Protein AF-A0A2V5TQE6-F1 (afdb_monomer_lite)

Foldseek 3Di:
DADPVPRHDPDDADPPAAWQDKAAFPVNQWIWTFHQQLWIWIAGRPPRDTQDIAHFDPVLVVLLVVLVVVLVVLVVLLVVLVVLLVVLVVQLVVLVVLLVVLVVQLVVLVVLLVVLVVLLVVLVVQLVVLVVLLVVLVVVLVVLVVQLVVLVVQLVVLVVVLVVLVVDPPDDPVVSVVSVVVSVVSVVSNVVSVVVSVVSVSVVSNVVSVVSNVVSVVSNVVSVVSSVVSVVSSVVSVVSSVVSVVSSVVSVVSSVVSVVSSVVSVVSSVVSVVSSVVSVVNRVVSSGGWNEWEAFNVQQWIWIWFQSQKIWIAGSPRGHTDDIDDDGPGGWHYWYADPVRWIWTDGPSRDIDIHDPDDPPDCPDDD

Sequence (367 aa):
MWDVETGKVIREMKHGGPVTAIAVRGDARRFASAGADKIAKLWDASDGRQIAELKGDRYTREFADDRERALLFAKSEVDFHKAALKSAETNQTAQLQRVKKAAETCGAAEKTLEEKQRGFLEATEARAAAEKAAEDLKAELKEAADAFAAADKAAKDAETEVKSARETPGQNKETIERLSAEAAAKSKVATDARAALDKLNTSEKEKKANEKLKSADKTLEDSEKELKKAELAGSNAQTELRLANKAADESAIAVTTAKTAIQKAEDEREQTEAELETAKKGAVESEQPIRALAFSVDNLTLATAGDDDLIHTWSADNGAAFETCRHHKGAVLALAFASGGNLVSGAADRAVMVWNLKPDWNLDRVI

pLDDT: mean 89.95, std 10.43, range [46.16, 98.62]

Secondary structure (DSSP, 8-state):
-B-TTT--B------SS-EEEEEE-TTSSEEEEEETTS-EEEEETTT--EEEEE-S-HHHHHHHHHHHHHHHHHHHHHHHHHHHHHHHHHHHHHHHHHHHHHHHHHHHHHHHHHHHHHHHHHHHHHHHHHHHHHHHHH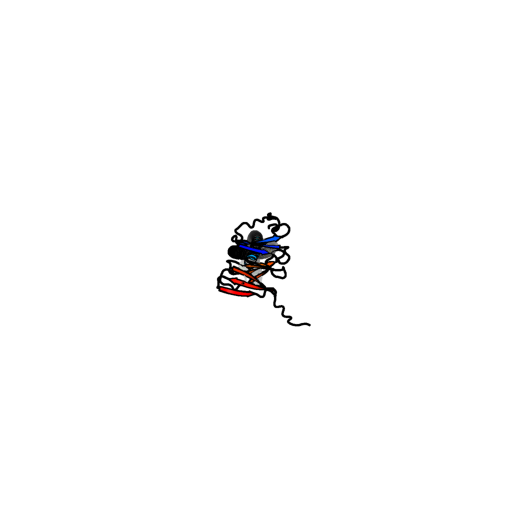HHHHHHHHHHHHHHHHHHHHHHHHHHHHHSTT--HHHHHHHHHHHHHHHHHHHHHHHHHHHT-HHHHHHHHHHHHHHHHHHHHHHHHHHHHHHHHHHHHHHHHHHHHHHHHHHHHHHHHHHHHHHHHHHHHHHHHHHHHHHHHHHHHT---EEEEEE-TTSSEEEEEETTSEEEEEETTT--EEEEEE--SS-EEEEEE-TTS-EEEEETTS-EEEE--S---------

Structure (mmCIF, N/CA/C/O backbone):
data_AF-A0A2V5TQE6-F1
#
_entry.id   AF-A0A2V5TQE6-F1
#
loop_
_atom_site.group_PDB
_atom_site.id
_atom_site.type_symbol
_atom_site.label_atom_id
_atom_site.label_alt_id
_atom_site.label_comp_id
_atom_site.label_asym_id
_atom_site.label_entity_id
_atom_site.label_seq_id
_atom_site.pdbx_PDB_ins_code
_atom_site.Cartn_x
_atom_site.Cartn_y
_atom_site.Cartn_z
_atom_site.occupancy
_atom_site.B_iso_or_equiv
_atom_site.auth_seq_id
_atom_site.auth_comp_id
_atom_site.auth_asym_id
_atom_site.auth_atom_id
_atom_site.pdbx_PDB_model_num
ATOM 1 N N . MET A 1 1 ? 21.163 15.611 -57.934 1.00 76.06 1 MET A N 1
ATOM 2 C CA . MET A 1 1 ? 21.247 14.651 -59.055 1.00 76.06 1 MET A CA 1
ATOM 3 C C . MET A 1 1 ? 21.314 15.432 -60.348 1.00 76.06 1 MET A C 1
ATOM 5 O O . MET A 1 1 ? 20.575 16.402 -60.481 1.00 76.06 1 MET A O 1
ATOM 9 N N . TRP A 1 2 ? 22.198 15.034 -61.255 1.00 81.00 2 TRP A N 1
ATOM 10 C CA . TRP A 1 2 ? 22.440 15.714 -62.525 1.00 81.00 2 TRP A CA 1
ATOM 11 C C . TRP A 1 2 ? 22.216 14.736 -63.664 1.00 81.00 2 TRP A C 1
ATOM 13 O O . TRP A 1 2 ? 22.540 13.556 -63.538 1.00 81.00 2 TRP A O 1
ATOM 23 N N . ASP A 1 3 ? 21.663 15.242 -64.751 1.00 81.81 3 ASP A N 1
ATOM 24 C CA . ASP A 1 3 ? 21.627 14.540 -66.015 1.00 81.81 3 ASP A CA 1
ATOM 25 C C . ASP A 1 3 ? 23.023 14.650 -66.631 1.00 81.81 3 ASP A C 1
ATOM 27 O O . ASP A 1 3 ? 23.528 15.752 -66.854 1.00 81.81 3 ASP A O 1
ATOM 31 N N . VAL A 1 4 ? 23.685 13.508 -66.804 1.00 82.50 4 VAL A N 1
ATOM 32 C CA . VAL A 1 4 ? 25.097 13.456 -67.213 1.00 82.50 4 VAL A CA 1
ATOM 33 C C . VAL A 1 4 ? 25.274 13.916 -68.662 1.00 82.50 4 VAL A C 1
ATOM 35 O O . VAL A 1 4 ? 26.314 14.474 -68.998 1.00 82.50 4 VAL A O 1
ATOM 38 N N . GLU A 1 5 ? 24.259 13.727 -69.506 1.00 87.25 5 GLU A N 1
ATOM 39 C CA . GLU A 1 5 ? 24.311 14.073 -70.929 1.00 87.25 5 GLU A CA 1
ATOM 40 C C . GLU A 1 5 ? 24.083 15.571 -71.165 1.00 87.25 5 GLU A C 1
ATOM 42 O O . GLU A 1 5 ? 24.738 16.187 -72.003 1.00 87.25 5 GLU A O 1
ATOM 47 N N . THR A 1 6 ? 23.167 16.179 -70.411 1.00 89.31 6 THR A N 1
ATOM 48 C CA . THR A 1 6 ? 22.747 17.577 -70.587 1.00 89.31 6 THR A CA 1
ATOM 49 C C . THR A 1 6 ? 23.373 18.536 -69.579 1.00 89.31 6 THR A C 1
ATOM 51 O O . THR A 1 6 ? 23.275 19.752 -69.752 1.00 89.31 6 THR A O 1
ATOM 54 N N . GLY A 1 7 ? 23.967 18.020 -68.500 1.00 86.44 7 GLY A N 1
ATOM 55 C CA . GLY A 1 7 ? 24.500 18.818 -67.396 1.00 86.44 7 GLY A CA 1
ATOM 56 C C . GLY A 1 7 ? 23.427 19.566 -66.600 1.00 86.44 7 GLY A C 1
ATOM 57 O O . GLY A 1 7 ? 23.756 20.473 -65.837 1.00 86.44 7 GLY A O 1
ATOM 58 N N . LYS A 1 8 ? 22.139 19.236 -66.769 1.00 88.94 8 LYS A N 1
ATOM 59 C CA . LYS A 1 8 ? 21.043 19.873 -66.026 1.00 88.94 8 LYS A CA 1
ATOM 60 C C . LYS A 1 8 ? 20.835 19.203 -64.674 1.00 88.94 8 LYS A C 1
ATOM 62 O O . LYS A 1 8 ? 20.934 17.985 -64.537 1.00 88.94 8 LYS A O 1
ATOM 67 N N . VAL A 1 9 ? 20.481 19.999 -63.668 1.00 87.44 9 VAL A N 1
ATOM 68 C CA . VAL A 1 9 ? 20.062 19.477 -62.363 1.00 87.44 9 VAL A CA 1
ATOM 69 C C . VAL A 1 9 ? 18.717 18.768 -62.531 1.00 87.44 9 VAL A C 1
ATOM 71 O O . VAL A 1 9 ? 17.721 19.399 -62.868 1.00 87.44 9 VAL A O 1
ATOM 74 N N . ILE A 1 10 ? 18.692 17.460 -62.273 1.00 86.12 10 ILE A N 1
ATOM 75 C CA . ILE A 1 10 ? 17.462 16.656 -62.225 1.00 86.12 10 ILE A CA 1
ATOM 76 C C . ILE A 1 10 ? 16.715 16.943 -60.923 1.00 86.12 10 ILE A C 1
ATOM 78 O O . ILE A 1 10 ? 15.498 17.112 -60.918 1.00 86.12 10 ILE A O 1
ATOM 82 N N . ARG A 1 11 ? 17.443 16.965 -59.798 1.00 85.56 11 ARG A N 1
ATOM 83 C CA . ARG A 1 11 ? 16.848 17.138 -58.468 1.00 85.56 11 ARG A CA 1
ATOM 84 C C . ARG A 1 11 ? 17.851 17.647 -57.443 1.00 85.56 11 ARG A C 1
ATOM 86 O O . ARG A 1 11 ? 18.982 17.158 -57.383 1.00 85.56 11 ARG A O 1
ATOM 93 N N . GLU A 1 12 ? 17.396 18.556 -56.593 1.00 90.31 12 GLU A N 1
ATOM 94 C CA . GLU A 1 12 ? 18.098 19.033 -55.402 1.00 90.31 12 GLU A CA 1
ATOM 95 C C . GLU A 1 12 ? 17.351 18.553 -54.151 1.00 90.31 12 GLU A C 1
ATOM 97 O O . GLU A 1 12 ? 16.126 18.636 -54.088 1.00 90.31 12 GLU A O 1
ATOM 102 N N . MET A 1 13 ? 18.079 18.021 -53.168 1.00 91.44 13 MET A N 1
ATOM 103 C CA . MET A 1 13 ? 17.520 17.529 -51.905 1.00 91.44 13 MET A CA 1
ATOM 104 C C . MET A 1 13 ? 18.255 18.216 -50.767 1.00 91.44 13 MET A C 1
ATOM 106 O O . MET A 1 13 ? 19.483 18.163 -50.687 1.00 91.44 13 MET A O 1
ATOM 110 N N . LYS A 1 14 ? 17.501 18.903 -49.911 1.00 91.19 14 LYS A N 1
ATOM 111 C CA . LYS A 1 14 ? 18.068 19.712 -48.834 1.00 91.19 14 LYS A CA 1
ATOM 112 C C . LYS A 1 14 ? 18.340 18.833 -47.621 1.00 91.19 14 LYS A C 1
ATOM 114 O O . LYS A 1 14 ? 17.407 18.374 -46.973 1.00 91.19 14 LYS A O 1
ATOM 119 N N . HIS A 1 15 ? 19.620 18.614 -47.328 1.00 92.44 15 HIS A N 1
ATOM 120 C CA . HIS A 1 15 ? 20.043 17.843 -46.159 1.00 92.44 15 HIS A CA 1
ATOM 121 C C . HIS A 1 15 ? 19.889 18.638 -44.851 1.00 92.44 15 HIS A C 1
ATOM 123 O O . HIS A 1 15 ? 19.448 18.080 -43.860 1.00 92.44 15 HIS A O 1
ATOM 129 N N . GLY A 1 16 ? 20.145 19.950 -44.871 1.00 90.62 16 GLY A N 1
ATOM 130 C CA . GLY A 1 16 ? 19.986 20.831 -43.703 1.00 90.62 16 GLY A CA 1
ATOM 131 C C . GLY A 1 16 ? 21.313 21.331 -43.129 1.00 90.62 16 GLY A C 1
ATOM 132 O O . GLY A 1 16 ? 21.383 22.486 -42.720 1.00 90.62 16 GLY A O 1
ATOM 133 N N . GLY A 1 17 ? 22.376 20.531 -43.211 1.00 91.31 17 GLY A N 1
ATOM 134 C CA . GLY A 1 17 ? 23.751 20.929 -42.905 1.00 91.31 17 GLY A CA 1
ATOM 135 C C . GLY A 1 17 ? 24.767 20.559 -43.996 1.00 91.31 17 GLY A C 1
ATOM 136 O O . GLY A 1 17 ? 24.395 20.029 -45.050 1.00 91.31 17 GLY A O 1
ATOM 137 N N . PRO A 1 18 ? 26.064 20.844 -43.766 1.00 94.38 18 PRO A N 1
ATOM 138 C CA . PRO A 1 18 ? 27.143 20.409 -44.647 1.00 94.38 18 PRO A CA 1
ATOM 139 C C . PRO A 1 18 ? 27.159 18.885 -44.783 1.00 94.38 18 PRO A C 1
ATOM 141 O O . PRO A 1 18 ? 27.286 18.179 -43.783 1.00 94.38 18 PRO A O 1
ATOM 144 N N . VAL A 1 19 ? 27.053 18.392 -46.017 1.00 95.75 19 VAL A N 1
ATOM 145 C CA . VAL A 1 19 ? 27.088 16.958 -46.324 1.00 95.75 19 VAL A CA 1
ATOM 146 C C . VAL A 1 19 ? 28.538 16.479 -46.321 1.00 95.75 19 VAL A C 1
ATOM 148 O O . VAL A 1 19 ? 29.372 17.002 -47.058 1.00 95.75 19 VAL A O 1
ATOM 151 N N . THR A 1 20 ? 28.831 15.488 -45.489 1.00 95.31 20 THR A N 1
ATOM 152 C CA . THR A 1 20 ? 30.164 14.906 -45.276 1.00 95.31 20 THR A CA 1
ATOM 153 C C . THR A 1 20 ? 30.366 13.627 -46.081 1.00 95.31 20 THR A C 1
ATOM 155 O O . THR A 1 20 ? 31.477 13.364 -46.535 1.00 95.31 20 THR A O 1
ATOM 158 N N . ALA A 1 21 ? 29.300 12.851 -46.298 1.00 95.31 21 ALA A N 1
ATOM 159 C CA . ALA A 1 21 ? 29.338 11.615 -47.071 1.00 95.31 21 ALA A CA 1
ATOM 160 C C . ALA A 1 21 ? 28.026 11.359 -47.818 1.00 95.31 21 ALA A C 1
ATOM 162 O O . ALA A 1 21 ? 26.945 11.785 -47.405 1.00 95.31 21 ALA A O 1
ATOM 163 N N . ILE A 1 22 ? 28.131 10.623 -48.924 1.00 95.75 22 ILE A N 1
ATOM 164 C CA . ILE A 1 22 ? 27.004 10.137 -49.722 1.00 95.75 22 ILE A CA 1
ATOM 165 C C . ILE A 1 22 ? 27.290 8.683 -50.093 1.00 95.75 22 ILE A C 1
ATOM 167 O O . ILE A 1 22 ? 28.415 8.350 -50.458 1.00 95.75 22 ILE A O 1
ATOM 171 N N . ALA A 1 23 ? 26.269 7.831 -50.043 1.00 95.88 23 ALA A N 1
ATOM 172 C CA . ALA A 1 23 ? 26.335 6.460 -50.539 1.00 95.88 23 ALA A CA 1
ATOM 173 C C . ALA A 1 23 ? 25.098 6.153 -51.389 1.00 95.88 23 ALA A C 1
ATOM 175 O O . ALA A 1 23 ? 24.003 6.617 -51.078 1.00 95.88 23 ALA A O 1
ATOM 176 N N . VAL A 1 24 ? 25.259 5.365 -52.450 1.00 94.75 24 VAL A N 1
ATOM 177 C CA . VAL A 1 24 ? 24.155 4.899 -53.303 1.00 94.75 24 VAL A CA 1
ATOM 178 C C . VAL A 1 24 ? 23.997 3.400 -53.096 1.00 94.75 24 VAL A C 1
ATOM 180 O O . VAL A 1 24 ? 24.989 2.673 -53.060 1.00 94.75 24 VAL A O 1
ATOM 183 N N . ARG A 1 25 ? 22.757 2.943 -52.927 1.00 94.94 25 ARG A N 1
ATOM 184 C CA . ARG A 1 25 ? 22.450 1.520 -52.786 1.00 94.94 25 ARG A CA 1
ATOM 185 C C . ARG A 1 25 ? 22.667 0.810 -54.123 1.00 94.94 25 ARG A C 1
ATOM 187 O O . ARG A 1 25 ? 22.426 1.404 -55.171 1.00 94.94 25 ARG A O 1
ATOM 194 N N . GLY A 1 26 ? 23.107 -0.447 -54.109 1.00 91.81 26 GLY A N 1
ATOM 195 C CA . GLY A 1 26 ? 23.504 -1.175 -55.322 1.00 91.81 26 GLY A CA 1
ATOM 196 C C . GLY A 1 26 ? 22.392 -1.330 -56.368 1.00 91.81 26 GLY A C 1
ATOM 197 O O . GLY A 1 26 ? 22.677 -1.406 -57.558 1.00 91.81 26 GLY A O 1
ATOM 198 N N . ASP A 1 27 ? 21.126 -1.315 -55.947 1.00 92.25 27 ASP A N 1
ATOM 199 C CA . ASP A 1 27 ? 19.954 -1.338 -56.835 1.00 92.25 27 ASP A CA 1
ATOM 200 C C . ASP A 1 27 ? 19.515 0.046 -57.355 1.00 92.25 27 ASP A C 1
ATOM 202 O O . ASP A 1 27 ? 18.507 0.149 -58.055 1.00 92.25 27 ASP A O 1
ATOM 206 N N . ALA A 1 28 ? 20.229 1.111 -56.974 1.00 91.06 28 ALA A N 1
ATOM 207 C CA . ALA A 1 28 ? 19.951 2.513 -57.282 1.00 91.06 28 ALA A CA 1
ATOM 208 C C . ALA A 1 28 ? 18.557 3.030 -56.868 1.00 91.06 28 ALA A C 1
ATOM 210 O O . ALA A 1 28 ? 18.182 4.138 -57.245 1.00 91.06 28 ALA A O 1
ATOM 211 N N . ARG A 1 29 ? 17.783 2.283 -56.065 1.00 93.50 29 ARG A N 1
ATOM 212 C CA . ARG A 1 29 ? 16.459 2.722 -55.573 1.00 93.50 29 ARG A CA 1
ATOM 213 C C . ARG A 1 29 ? 16.548 3.626 -54.351 1.00 93.50 29 ARG A C 1
ATOM 215 O O . ARG A 1 29 ? 15.579 4.306 -54.003 1.00 93.50 29 ARG A O 1
ATOM 222 N N . ARG A 1 30 ? 17.690 3.600 -53.668 1.00 95.12 30 ARG A N 1
ATOM 223 C CA . ARG A 1 30 ? 17.959 4.372 -52.458 1.00 95.12 30 ARG A CA 1
ATOM 224 C C . ARG A 1 30 ? 19.334 4.998 -52.533 1.00 95.12 30 ARG A C 1
ATOM 226 O O . ARG A 1 30 ? 20.258 4.449 -53.132 1.00 95.12 30 ARG A O 1
ATOM 233 N N . PHE A 1 31 ? 19.482 6.114 -51.847 1.00 95.44 31 PHE A N 1
ATOM 234 C CA . PHE A 1 31 ? 20.787 6.652 -51.508 1.00 95.44 31 PHE A CA 1
ATOM 235 C C . PHE A 1 31 ? 20.698 7.308 -50.128 1.00 95.44 31 PHE A C 1
ATOM 237 O O . PHE A 1 31 ? 19.610 7.626 -49.644 1.00 95.44 31 PHE A O 1
ATOM 244 N N . ALA A 1 32 ? 21.839 7.476 -49.478 1.00 97.44 32 ALA A N 1
ATOM 245 C CA . ALA A 1 32 ? 21.945 8.094 -48.169 1.00 97.44 32 ALA A CA 1
ATOM 246 C C . ALA A 1 32 ? 22.899 9.285 -48.234 1.00 97.44 32 ALA A C 1
ATOM 248 O O . ALA A 1 32 ? 23.883 9.262 -48.976 1.00 97.44 32 ALA A O 1
ATOM 249 N N . SER A 1 33 ? 22.607 10.318 -47.451 1.00 97.06 33 SER A N 1
ATOM 250 C CA . SER A 1 33 ? 23.523 11.429 -47.189 1.00 97.06 33 SER A CA 1
ATOM 251 C C . SER A 1 33 ? 23.748 11.565 -45.692 1.00 97.06 33 SER A C 1
ATOM 253 O O . SER A 1 33 ? 22.830 11.326 -44.917 1.00 97.06 33 SER A O 1
ATOM 255 N N . ALA A 1 34 ? 24.961 11.923 -45.292 1.00 96.31 34 ALA A N 1
ATOM 256 C CA . ALA A 1 34 ? 25.348 12.173 -43.908 1.00 96.31 34 ALA A CA 1
ATOM 257 C C . ALA A 1 34 ? 25.903 13.586 -43.789 1.00 96.31 34 ALA A C 1
ATOM 259 O O . ALA A 1 34 ? 26.523 14.073 -44.740 1.00 96.31 34 ALA A O 1
ATOM 260 N N . GLY A 1 35 ? 25.686 14.220 -42.641 1.00 92.75 35 GLY A N 1
ATOM 261 C CA . GLY A 1 35 ? 26.087 15.597 -42.423 1.00 92.75 35 GLY A CA 1
ATOM 262 C C . GLY A 1 35 ? 26.779 15.858 -41.094 1.00 92.75 35 GLY A C 1
ATOM 263 O O . GLY A 1 35 ? 26.723 15.085 -40.133 1.00 92.75 35 GLY A O 1
ATOM 264 N N . ALA A 1 36 ? 27.429 17.022 -41.047 1.00 91.56 36 ALA A N 1
ATOM 265 C CA . ALA A 1 36 ? 27.991 17.591 -39.822 1.00 91.56 36 ALA A CA 1
ATOM 266 C C . ALA A 1 36 ? 26.906 18.046 -38.824 1.00 91.56 36 ALA A C 1
ATOM 268 O O . ALA A 1 36 ? 27.211 18.356 -37.675 1.00 91.56 36 ALA A O 1
ATOM 269 N N . ASP A 1 37 ? 25.642 18.064 -39.252 1.00 93.25 37 ASP A N 1
ATOM 270 C CA . ASP A 1 37 ? 24.448 18.299 -38.436 1.00 93.25 37 ASP A CA 1
ATOM 271 C C . ASP A 1 37 ? 24.024 17.073 -37.606 1.00 93.25 37 ASP A C 1
ATOM 273 O O . ASP A 1 37 ? 22.984 17.128 -36.954 1.00 93.25 37 ASP A O 1
ATOM 277 N N . LYS A 1 38 ? 24.857 16.014 -37.569 1.00 95.00 38 LYS A N 1
ATOM 278 C CA . LYS A 1 38 ? 24.680 14.777 -36.776 1.00 95.00 38 LYS A CA 1
ATOM 279 C C . LYS A 1 38 ? 23.582 13.853 -37.299 1.00 95.00 38 LYS A C 1
ATOM 281 O O . LYS A 1 38 ? 23.165 12.922 -36.611 1.00 95.00 38 LYS A O 1
ATOM 286 N N . ILE A 1 39 ? 23.102 14.116 -38.510 1.00 95.31 39 ILE A N 1
ATOM 287 C CA . ILE A 1 39 ? 21.999 13.385 -39.114 1.00 95.31 39 ILE A CA 1
ATOM 288 C C . ILE A 1 39 ? 22.505 12.705 -40.381 1.00 95.31 39 ILE A C 1
ATOM 290 O O . ILE A 1 39 ? 23.205 13.287 -41.209 1.00 95.31 39 ILE A O 1
ATOM 294 N N . ALA A 1 40 ? 22.113 11.451 -40.562 1.00 96.38 40 ALA A N 1
ATOM 295 C CA . ALA A 1 40 ? 22.084 10.828 -41.869 1.00 96.38 40 ALA A CA 1
ATOM 296 C C . ALA A 1 40 ? 20.634 10.717 -42.336 1.00 96.38 40 ALA A C 1
ATOM 298 O O . ALA A 1 40 ? 19.712 10.497 -41.557 1.00 96.38 40 ALA A O 1
ATOM 299 N N . LYS A 1 41 ? 20.410 10.916 -43.629 1.00 97.44 41 LYS A N 1
ATOM 300 C CA . LYS A 1 41 ? 19.091 10.852 -44.252 1.00 97.44 41 LYS A CA 1
ATOM 301 C C . LYS A 1 41 ? 19.109 9.772 -45.315 1.00 97.44 41 LYS A C 1
ATOM 303 O O . LYS A 1 41 ? 20.001 9.755 -46.164 1.00 97.44 41 LYS A O 1
ATOM 308 N N . LEU A 1 42 ? 18.116 8.892 -45.264 1.00 97.69 42 LEU A N 1
ATOM 309 C CA . LEU A 1 42 ? 17.842 7.902 -46.300 1.00 97.69 42 LEU A CA 1
ATOM 310 C C . LEU A 1 42 ? 16.798 8.470 -47.260 1.00 97.69 42 LEU A C 1
ATOM 312 O O . LEU A 1 42 ? 15.786 9.015 -46.817 1.00 97.69 42 LEU A O 1
ATOM 316 N N . TRP A 1 43 ? 17.025 8.320 -48.559 1.00 97.19 43 TRP A N 1
ATOM 317 C CA . TRP A 1 43 ? 16.202 8.926 -49.600 1.00 97.19 43 TRP A CA 1
ATOM 318 C C . TRP A 1 43 ? 15.734 7.893 -50.618 1.00 97.19 43 TRP A C 1
ATOM 320 O O . TRP A 1 43 ? 16.456 6.943 -50.939 1.00 97.19 43 TRP A O 1
ATOM 330 N N . ASP A 1 44 ? 14.547 8.119 -51.170 1.00 95.25 44 ASP A N 1
ATOM 331 C CA . ASP A 1 44 ? 14.101 7.445 -52.382 1.00 95.25 44 ASP A CA 1
ATOM 332 C C . ASP A 1 44 ? 14.747 8.118 -53.600 1.00 95.25 44 ASP A C 1
ATOM 334 O O . ASP A 1 44 ? 14.668 9.333 -53.780 1.00 95.25 44 ASP A O 1
ATOM 338 N N . ALA A 1 45 ? 15.431 7.337 -54.432 1.00 91.06 45 ALA A N 1
ATOM 339 C CA . ALA A 1 45 ? 16.165 7.876 -55.573 1.00 91.06 45 ALA A CA 1
ATOM 340 C C . ALA A 1 45 ? 15.253 8.337 -56.725 1.00 91.06 45 ALA A C 1
ATOM 342 O O . ALA A 1 45 ? 15.669 9.162 -57.538 1.00 91.06 45 ALA A O 1
ATOM 343 N N . SER A 1 46 ? 14.025 7.815 -56.812 1.00 90.94 46 SER A N 1
ATOM 344 C CA . SER A 1 46 ? 13.113 8.090 -57.927 1.00 90.94 46 SER A CA 1
ATOM 345 C C . SER A 1 46 ? 12.437 9.459 -57.804 1.00 90.94 46 SER A C 1
ATOM 347 O O . SER A 1 46 ? 12.370 10.227 -58.769 1.00 90.94 46 SER A O 1
ATOM 349 N N . ASP A 1 47 ? 11.987 9.805 -56.599 1.00 91.00 47 ASP A N 1
ATOM 350 C CA . ASP A 1 47 ? 11.247 11.035 -56.315 1.00 91.00 47 ASP A CA 1
ATOM 351 C C . ASP A 1 47 ? 11.984 11.982 -55.348 1.00 91.00 47 ASP A C 1
ATOM 353 O O . ASP A 1 47 ? 11.544 13.113 -55.136 1.00 91.00 47 ASP A O 1
ATOM 357 N N . GLY A 1 48 ? 13.134 11.571 -54.804 1.00 90.19 48 GLY A N 1
ATOM 358 C CA . GLY A 1 48 ? 13.924 12.342 -53.843 1.00 90.19 48 GLY A CA 1
ATOM 359 C C . GLY A 1 48 ? 13.240 12.557 -52.498 1.00 90.19 48 GLY A C 1
ATOM 360 O O . GLY A 1 48 ? 13.627 13.467 -51.761 1.00 90.19 48 GLY A O 1
ATOM 361 N N . ARG A 1 49 ? 12.209 11.772 -52.174 1.00 94.31 49 ARG A N 1
ATOM 362 C CA . ARG A 1 49 ? 11.540 11.826 -50.878 1.00 94.31 49 ARG A CA 1
ATOM 363 C C . ARG A 1 49 ? 12.477 11.321 -49.782 1.00 94.31 49 ARG A C 1
ATOM 365 O O . ARG A 1 49 ? 13.121 10.283 -49.921 1.00 94.31 49 ARG A O 1
ATOM 372 N N . GLN A 1 50 ? 12.501 12.025 -48.652 1.00 96.44 50 GLN A N 1
ATOM 373 C CA . GLN A 1 50 ? 13.157 11.539 -47.440 1.00 96.44 50 GLN A CA 1
ATOM 374 C C . GLN A 1 50 ? 12.355 10.372 -46.842 1.00 96.44 50 GLN A C 1
ATOM 376 O O . GLN A 1 50 ? 11.154 10.497 -46.592 1.00 96.44 50 GLN A O 1
ATOM 381 N N . ILE A 1 51 ? 13.027 9.247 -46.613 1.00 96.56 51 ILE A N 1
ATOM 382 C CA . ILE A 1 51 ? 12.453 8.022 -46.044 1.00 96.56 51 ILE A CA 1
ATOM 383 C C . ILE A 1 51 ? 12.652 7.991 -44.532 1.00 96.56 51 ILE A C 1
ATOM 385 O O . ILE A 1 51 ? 11.702 7.727 -43.803 1.00 96.56 51 ILE A O 1
ATOM 389 N N . ALA A 1 52 ? 13.872 8.268 -44.067 1.00 96.56 52 ALA A N 1
ATOM 390 C CA . ALA A 1 52 ? 14.222 8.173 -42.655 1.00 96.56 52 ALA A CA 1
ATOM 391 C C . ALA A 1 52 ? 15.324 9.162 -42.266 1.00 96.56 52 ALA A C 1
ATOM 393 O O . ALA A 1 52 ? 16.142 9.558 -43.101 1.00 96.56 52 ALA A O 1
ATOM 394 N N . GLU A 1 53 ? 15.341 9.513 -40.982 1.00 95.69 53 GLU A N 1
ATOM 395 C CA . GLU A 1 53 ? 16.467 10.163 -40.312 1.00 95.69 53 GLU A CA 1
ATOM 396 C C . GLU A 1 53 ? 17.165 9.147 -39.418 1.00 95.69 53 GLU A C 1
ATOM 398 O O . GLU A 1 53 ? 16.530 8.442 -38.636 1.00 95.69 53 GLU A O 1
ATOM 403 N N . LEU A 1 54 ? 18.478 9.078 -39.559 1.00 95.50 54 LEU A N 1
ATOM 404 C CA . LEU A 1 54 ? 19.361 8.128 -38.912 1.00 95.50 54 LEU A CA 1
ATOM 405 C C . LEU A 1 54 ? 20.298 8.953 -38.033 1.00 95.50 54 LEU A C 1
ATOM 407 O O . LEU A 1 54 ? 21.155 9.678 -38.540 1.00 95.50 54 LEU A O 1
ATOM 411 N N . LYS A 1 55 ? 20.073 8.916 -36.723 1.00 93.81 55 LYS A N 1
ATOM 412 C CA . LYS A 1 55 ? 20.837 9.692 -35.744 1.00 93.81 55 LYS A CA 1
ATOM 413 C C . LYS A 1 55 ? 20.849 8.999 -34.391 1.00 93.81 55 LYS A C 1
ATOM 415 O O . LYS A 1 55 ? 19.862 8.348 -34.033 1.00 93.81 55 LYS A O 1
ATOM 420 N N . GLY A 1 56 ? 21.945 9.191 -33.666 1.00 90.62 56 GLY A N 1
ATOM 421 C CA . GLY A 1 56 ? 22.149 8.682 -32.314 1.00 90.62 56 GLY A CA 1
ATOM 422 C C . GLY A 1 56 ? 22.216 7.158 -32.216 1.00 90.62 56 GLY A C 1
ATOM 423 O O . GLY A 1 56 ? 21.787 6.418 -33.110 1.00 90.62 56 GLY A O 1
ATOM 424 N N . ASP A 1 57 ? 22.706 6.685 -31.074 1.00 92.88 57 ASP A N 1
ATOM 425 C CA . ASP A 1 57 ? 22.737 5.258 -30.769 1.00 92.88 57 ASP A CA 1
ATOM 426 C C . ASP A 1 57 ? 21.304 4.740 -30.554 1.00 92.88 57 ASP A C 1
ATOM 428 O O . ASP A 1 57 ? 20.433 5.407 -29.986 1.00 92.88 57 ASP A O 1
ATOM 432 N N . ARG A 1 58 ? 21.022 3.537 -31.058 1.00 92.25 58 ARG A N 1
ATOM 433 C CA . ARG A 1 58 ? 19.722 2.880 -30.871 1.00 92.25 58 ARG A CA 1
ATOM 434 C C . ARG A 1 58 ? 19.492 2.581 -29.395 1.00 92.25 58 ARG A C 1
ATOM 436 O O . ARG A 1 58 ? 18.430 2.887 -28.865 1.00 92.25 58 ARG A O 1
ATOM 443 N N . TYR A 1 59 ? 20.506 2.022 -28.741 1.00 92.50 59 TYR A N 1
ATOM 444 C CA . TYR A 1 59 ? 20.403 1.537 -27.370 1.00 92.50 59 TYR A CA 1
ATOM 445 C C . TYR A 1 59 ? 20.160 2.665 -26.361 1.00 92.50 59 TYR A C 1
ATOM 447 O O . TYR A 1 59 ? 19.410 2.482 -25.408 1.00 92.50 59 TYR A O 1
ATOM 455 N N . THR A 1 60 ? 20.749 3.847 -26.570 1.00 93.50 60 THR A N 1
ATOM 456 C CA . THR A 1 60 ? 20.525 5.012 -25.697 1.00 93.50 60 THR A CA 1
ATOM 457 C C . THR A 1 60 ? 19.113 5.575 -25.849 1.00 93.50 60 THR A C 1
ATOM 459 O O . THR A 1 60 ? 18.508 5.971 -24.854 1.00 93.50 60 THR A O 1
ATOM 462 N N . ARG A 1 61 ? 18.563 5.570 -27.072 1.00 92.56 61 ARG A N 1
ATOM 463 C CA . ARG A 1 61 ? 17.179 5.982 -27.344 1.00 92.56 61 ARG A CA 1
ATOM 464 C C . ARG A 1 61 ? 16.164 4.997 -26.777 1.00 92.56 61 ARG A C 1
ATOM 466 O O . ARG A 1 61 ? 15.282 5.418 -26.043 1.00 92.56 61 ARG A O 1
ATOM 473 N N . GLU A 1 62 ? 16.333 3.701 -27.039 1.00 93.81 62 GLU A N 1
ATOM 474 C CA . GLU A 1 62 ? 15.457 2.663 -26.476 1.00 93.81 62 GLU A CA 1
ATOM 475 C C . GLU A 1 62 ? 15.486 2.679 -24.944 1.00 93.81 62 GLU A C 1
ATOM 477 O O . GLU A 1 62 ? 14.442 2.573 -24.308 1.00 93.81 62 GLU A O 1
ATOM 482 N N . PHE A 1 63 ? 16.657 2.907 -24.342 1.00 95.06 63 PHE A N 1
ATOM 483 C CA . PHE A 1 63 ? 16.764 3.069 -22.896 1.00 95.06 63 PHE A CA 1
ATOM 484 C C . PHE A 1 63 ? 15.971 4.279 -22.379 1.00 95.06 63 PHE A C 1
ATOM 486 O O . PHE A 1 63 ? 15.309 4.173 -21.350 1.00 95.06 63 PHE A O 1
ATOM 493 N N . ALA A 1 64 ? 16.003 5.420 -23.075 1.00 96.00 64 ALA A N 1
ATOM 494 C CA . ALA A 1 64 ? 15.200 6.586 -22.704 1.00 96.00 64 ALA A CA 1
ATOM 495 C C . ALA A 1 64 ? 13.690 6.315 -22.840 1.00 96.00 64 ALA A C 1
ATOM 497 O O . ALA A 1 64 ? 12.937 6.637 -21.919 1.00 96.00 64 ALA A O 1
ATOM 498 N N . ASP A 1 65 ? 13.263 5.662 -23.923 1.00 95.62 65 ASP A N 1
ATOM 499 C CA . ASP A 1 65 ? 11.863 5.273 -24.143 1.00 95.62 65 ASP A CA 1
ATOM 500 C C . ASP A 1 65 ? 11.370 4.301 -23.053 1.00 95.62 65 ASP A C 1
ATOM 502 O O . ASP A 1 65 ? 10.257 4.428 -22.534 1.00 95.62 65 ASP A O 1
ATOM 506 N N . ASP A 1 66 ? 12.206 3.342 -22.648 1.00 96.75 66 ASP A N 1
ATOM 507 C CA . ASP A 1 66 ? 11.889 2.417 -21.559 1.00 96.75 66 ASP A CA 1
ATOM 508 C C . ASP A 1 66 ? 11.773 3.135 -20.209 1.00 96.75 66 ASP A C 1
ATOM 510 O O . ASP A 1 66 ? 10.878 2.824 -19.417 1.00 96.75 66 ASP A O 1
ATOM 514 N N . ARG A 1 67 ? 12.611 4.148 -19.950 1.00 97.75 67 ARG A N 1
ATOM 515 C CA . ARG A 1 67 ? 12.487 4.991 -18.748 1.00 97.75 67 ARG A CA 1
ATOM 516 C C . ARG A 1 67 ? 11.237 5.859 -18.771 1.00 97.75 67 ARG A C 1
ATOM 518 O O . ARG A 1 67 ? 10.634 6.071 -17.722 1.00 97.75 67 ARG A O 1
ATOM 525 N N . GLU A 1 68 ? 10.794 6.306 -19.941 1.00 97.69 68 GLU A N 1
ATOM 526 C CA . GLU A 1 68 ? 9.534 7.036 -20.078 1.00 97.69 68 GLU A CA 1
ATOM 527 C C . GLU A 1 68 ? 8.332 6.141 -19.740 1.00 97.69 68 GLU A C 1
ATOM 529 O O . GLU A 1 68 ? 7.442 6.545 -18.986 1.00 97.69 68 GLU A O 1
ATOM 534 N N . ARG A 1 69 ? 8.342 4.886 -20.205 1.00 98.25 69 ARG A N 1
ATOM 535 C CA . ARG A 1 69 ? 7.335 3.879 -19.822 1.00 98.25 69 ARG A CA 1
ATOM 536 C C . ARG A 1 69 ? 7.371 3.575 -18.325 1.00 98.25 69 ARG A C 1
ATOM 538 O O . ARG A 1 69 ? 6.315 3.501 -17.698 1.00 98.25 69 ARG A O 1
ATOM 545 N N . ALA A 1 70 ? 8.563 3.434 -17.745 1.00 97.88 70 ALA A N 1
ATOM 546 C CA . ALA A 1 70 ? 8.722 3.231 -16.307 1.00 97.88 70 ALA A CA 1
ATOM 547 C C . ALA A 1 70 ? 8.173 4.422 -15.502 1.00 97.88 70 ALA A C 1
ATOM 549 O O . ALA A 1 70 ? 7.481 4.223 -14.507 1.00 97.88 70 ALA A O 1
ATOM 550 N N . LEU A 1 71 ? 8.394 5.657 -15.964 1.00 98.25 71 LEU A N 1
ATOM 551 C CA . LEU A 1 71 ? 7.856 6.855 -15.319 1.00 98.25 71 LEU A CA 1
ATOM 552 C C . LEU A 1 71 ? 6.322 6.902 -15.375 1.00 98.25 71 LEU A C 1
ATOM 554 O O . LEU A 1 71 ? 5.685 7.314 -14.404 1.00 98.25 71 LEU A O 1
ATOM 558 N N . LEU A 1 72 ? 5.714 6.479 -16.489 1.00 98.06 72 LEU A N 1
ATOM 559 C CA . LEU A 1 72 ? 4.256 6.342 -16.587 1.00 98.06 72 LEU A CA 1
ATOM 560 C C . LEU A 1 72 ? 3.721 5.337 -15.559 1.00 98.06 72 LEU A C 1
ATOM 562 O O . LEU A 1 72 ? 2.734 5.628 -14.881 1.00 98.06 72 LEU A O 1
ATOM 566 N N . PHE A 1 73 ? 4.393 4.194 -15.405 1.00 98.12 73 PHE A N 1
ATOM 567 C CA . PHE A 1 73 ? 4.041 3.201 -14.393 1.00 98.12 73 PHE A CA 1
ATOM 568 C C . PHE A 1 73 ? 4.170 3.768 -12.970 1.00 98.12 73 PHE A C 1
ATOM 570 O O . PHE A 1 73 ? 3.196 3.728 -12.219 1.00 98.12 73 PHE A O 1
ATOM 577 N N . ALA A 1 74 ? 5.299 4.396 -12.630 1.00 98.31 74 ALA A N 1
ATOM 578 C CA . ALA A 1 74 ? 5.526 4.985 -11.307 1.00 98.31 74 ALA A CA 1
ATOM 579 C C . ALA A 1 74 ? 4.484 6.066 -10.957 1.00 98.31 74 ALA A C 1
ATOM 581 O O . ALA A 1 74 ? 3.973 6.120 -9.839 1.00 98.31 74 ALA A O 1
ATOM 582 N N . LYS A 1 75 ? 4.087 6.901 -11.929 1.00 98.25 75 LYS A N 1
ATOM 583 C CA . LYS A 1 75 ? 2.987 7.867 -11.748 1.00 98.25 75 LYS A CA 1
ATOM 584 C C . LYS A 1 75 ? 1.663 7.167 -11.425 1.00 98.25 75 LYS A C 1
ATOM 586 O O . LYS A 1 75 ? 0.963 7.593 -10.510 1.00 98.25 75 LYS A O 1
ATOM 591 N N . SER A 1 76 ? 1.346 6.079 -12.128 1.00 98.38 76 SER A N 1
ATOM 592 C CA . SER A 1 76 ? 0.125 5.305 -11.868 1.00 98.38 76 SER A CA 1
ATOM 593 C C . SER A 1 76 ? 0.123 4.626 -10.492 1.00 98.38 76 SER A C 1
ATOM 595 O O . SER A 1 76 ? -0.928 4.518 -9.861 1.00 98.38 76 SER A O 1
ATOM 597 N N . GLU A 1 77 ? 1.290 4.223 -9.987 1.00 98.25 77 GLU A N 1
ATOM 598 C CA . GLU A 1 77 ? 1.446 3.633 -8.654 1.00 98.25 77 GLU A CA 1
ATOM 599 C C . GLU A 1 77 ? 1.205 4.669 -7.544 1.00 98.25 77 GLU A C 1
ATOM 601 O O . GLU A 1 77 ? 0.477 4.405 -6.582 1.00 98.25 77 GLU A O 1
ATOM 606 N N . VAL A 1 78 ? 1.703 5.898 -7.723 1.00 98.62 78 VAL A N 1
ATOM 607 C CA . VAL A 1 78 ? 1.374 7.030 -6.840 1.00 98.62 78 VAL A CA 1
ATOM 608 C C . VAL A 1 78 ? -0.137 7.284 -6.808 1.00 98.62 78 VAL A C 1
ATOM 610 O O . VAL A 1 78 ? -0.714 7.447 -5.728 1.00 98.62 78 VAL A O 1
ATOM 613 N N . ASP A 1 79 ? -0.800 7.287 -7.967 1.00 98.31 79 ASP A N 1
ATOM 614 C CA . ASP A 1 79 ? -2.253 7.486 -8.053 1.00 98.31 79 ASP A CA 1
ATOM 615 C C . ASP A 1 79 ? -3.032 6.352 -7.366 1.00 98.31 79 ASP A C 1
ATOM 617 O O . ASP A 1 79 ? -3.999 6.608 -6.636 1.00 98.31 79 ASP A O 1
ATOM 621 N N . PHE A 1 80 ? -2.580 5.105 -7.525 1.00 98.38 80 PHE A N 1
ATOM 622 C CA . PHE A 1 80 ? -3.137 3.942 -6.835 1.00 98.38 80 PHE A CA 1
ATOM 623 C C . PHE A 1 80 ? -3.062 4.097 -5.309 1.00 98.38 80 PHE A C 1
ATOM 625 O O . PHE A 1 80 ? -4.071 3.940 -4.612 1.00 98.38 80 PHE A O 1
ATOM 632 N N . HIS A 1 81 ? -1.899 4.475 -4.773 1.00 98.25 81 HIS A N 1
ATOM 633 C CA . HIS A 1 81 ? -1.735 4.666 -3.332 1.00 98.25 81 HIS A CA 1
ATOM 634 C C . HIS A 1 81 ? -2.511 5.877 -2.797 1.00 98.25 81 HIS A C 1
ATOM 636 O O . HIS A 1 81 ? -3.067 5.806 -1.698 1.00 98.25 81 HIS A O 1
ATOM 642 N N . LYS A 1 82 ? -2.653 6.955 -3.581 1.00 98.50 82 LYS A N 1
ATOM 643 C CA . LYS A 1 82 ? -3.527 8.094 -3.240 1.00 98.50 82 LYS A CA 1
ATOM 644 C C . LYS A 1 82 ? -4.997 7.683 -3.145 1.00 98.50 82 LYS A C 1
ATOM 646 O O . LYS A 1 82 ? -5.691 8.096 -2.212 1.00 98.50 82 LYS A O 1
ATOM 651 N N . ALA A 1 83 ? -5.473 6.830 -4.051 1.00 98.38 83 ALA A N 1
ATOM 652 C CA . ALA A 1 83 ? -6.823 6.274 -3.969 1.00 98.38 83 ALA A CA 1
ATOM 653 C C . ALA A 1 83 ? -7.003 5.379 -2.727 1.00 98.38 83 ALA A C 1
ATOM 655 O O . ALA A 1 83 ? -8.017 5.487 -2.029 1.00 98.38 83 ALA A O 1
ATOM 656 N N . ALA A 1 84 ? -6.004 4.549 -2.407 1.00 98.06 84 ALA A N 1
ATOM 657 C CA . ALA A 1 84 ? -6.006 3.717 -1.204 1.00 98.06 84 ALA A CA 1
ATOM 658 C C . ALA A 1 84 ? -6.042 4.558 0.086 1.00 98.06 84 ALA A C 1
ATOM 660 O O . ALA A 1 84 ? -6.831 4.255 0.984 1.00 98.06 84 ALA A O 1
ATOM 661 N N . LEU A 1 85 ? -5.271 5.652 0.158 1.00 98.50 85 LEU A N 1
ATOM 662 C CA . LEU A 1 85 ? -5.307 6.592 1.284 1.00 98.50 85 LEU A CA 1
ATOM 663 C C . LEU A 1 85 ? -6.704 7.187 1.469 1.00 98.50 85 LEU A C 1
ATOM 665 O O . LEU A 1 85 ? -7.242 7.146 2.572 1.00 98.50 85 LEU A O 1
ATOM 669 N N . LYS A 1 86 ? -7.330 7.667 0.390 1.00 98.56 86 LYS A N 1
ATOM 670 C CA . LYS A 1 86 ? -8.690 8.222 0.450 1.00 98.56 86 LYS A CA 1
ATOM 671 C C . LYS A 1 86 ? -9.704 7.204 0.987 1.00 98.56 86 LYS A C 1
ATOM 673 O O . LYS A 1 86 ? -10.578 7.550 1.787 1.00 98.56 86 LYS A O 1
ATOM 678 N N . SER A 1 87 ? -9.592 5.942 0.569 1.00 98.06 87 SER A N 1
ATOM 679 C CA . SER A 1 87 ? -10.427 4.855 1.093 1.00 98.06 87 SER A CA 1
ATOM 680 C C . SER A 1 87 ? -10.167 4.605 2.584 1.00 98.06 87 SER A C 1
ATOM 682 O O . SER A 1 87 ? -11.115 4.439 3.354 1.00 98.06 87 SER A O 1
ATOM 684 N N . ALA A 1 88 ? -8.901 4.613 3.009 1.00 98.38 88 ALA A N 1
ATOM 685 C CA . ALA A 1 88 ? -8.518 4.429 4.406 1.00 98.38 88 ALA A CA 1
ATOM 686 C C . ALA A 1 88 ? -9.028 5.572 5.303 1.00 98.38 88 ALA A C 1
ATOM 688 O O . ALA A 1 88 ? -9.596 5.302 6.358 1.00 98.38 88 ALA A O 1
ATOM 689 N N . GLU A 1 89 ? -8.919 6.830 4.866 1.00 98.38 89 GLU A N 1
ATOM 690 C CA . GLU A 1 89 ? -9.428 8.008 5.591 1.00 98.38 89 GLU A CA 1
ATOM 691 C C . GLU A 1 89 ? -10.959 7.990 5.718 1.00 98.38 89 GLU A C 1
ATOM 693 O O . GLU A 1 89 ? -11.522 8.326 6.767 1.00 98.38 89 GLU A O 1
ATOM 698 N N . THR A 1 90 ? -11.648 7.531 4.669 1.00 98.44 90 THR A N 1
ATOM 699 C CA . THR A 1 90 ? -13.105 7.340 4.696 1.00 98.44 90 THR A CA 1
ATOM 700 C C . THR A 1 90 ? -13.493 6.282 5.732 1.00 98.44 90 THR A C 1
ATOM 702 O O . THR A 1 90 ? -14.387 6.513 6.549 1.00 98.44 90 THR A O 1
ATOM 705 N N . ASN A 1 91 ? -12.790 5.143 5.752 1.00 98.00 91 ASN A N 1
ATOM 706 C CA . ASN A 1 91 ? -13.009 4.105 6.758 1.00 98.00 91 ASN A CA 1
ATOM 707 C C . ASN A 1 91 ? -12.693 4.613 8.174 1.00 98.00 91 ASN A C 1
ATOM 709 O O . ASN A 1 91 ? -13.491 4.395 9.082 1.00 98.00 91 ASN A O 1
ATOM 713 N N . GLN A 1 92 ? -11.592 5.345 8.367 1.00 98.38 92 GLN A N 1
ATOM 714 C CA . GLN A 1 92 ? -11.232 5.919 9.666 1.00 98.38 92 GLN A CA 1
ATOM 715 C C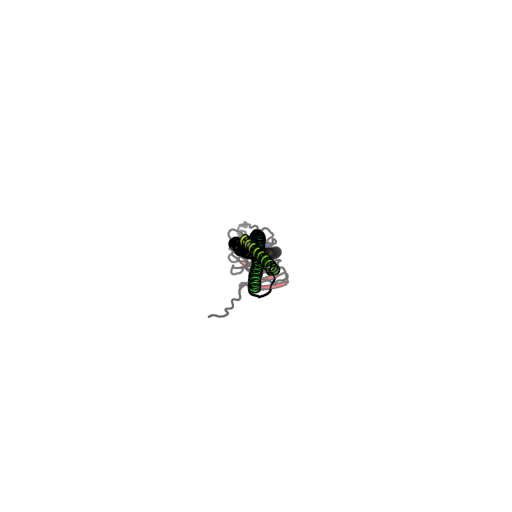 . GLN A 1 92 ? -12.325 6.852 10.193 1.00 98.38 92 GLN A C 1
ATOM 717 O O . GLN A 1 92 ? -12.726 6.755 11.353 1.00 98.38 92 GLN A O 1
ATOM 722 N N . THR A 1 93 ? -12.874 7.706 9.328 1.00 98.38 93 THR A N 1
ATOM 723 C CA . THR A 1 93 ? -13.996 8.585 9.679 1.00 98.38 93 THR A CA 1
ATOM 724 C C . THR A 1 93 ? -15.217 7.776 10.130 1.00 98.38 93 THR A C 1
ATOM 726 O O . THR A 1 93 ? -15.831 8.100 11.149 1.00 98.38 93 THR A O 1
ATOM 729 N N . ALA A 1 94 ? -15.545 6.687 9.426 1.00 98.38 94 ALA A N 1
ATOM 730 C CA . ALA A 1 94 ? -16.645 5.799 9.800 1.00 98.38 94 ALA A CA 1
ATOM 731 C C . ALA A 1 94 ? -16.403 5.093 11.150 1.00 98.38 94 ALA A C 1
ATOM 733 O O . ALA A 1 94 ? -17.319 5.021 11.975 1.00 98.38 94 ALA A O 1
ATOM 734 N N . GLN A 1 95 ? -15.179 4.623 11.423 1.00 98.12 95 GLN A N 1
ATOM 735 C CA . GLN A 1 95 ? -14.854 3.988 12.707 1.00 98.12 95 GLN A CA 1
ATOM 736 C C . GLN A 1 95 ? -14.893 4.985 13.872 1.00 98.12 95 GLN A C 1
ATOM 738 O O . GLN A 1 95 ? -15.435 4.664 14.927 1.00 98.12 95 GLN A O 1
ATOM 743 N N . LEU A 1 96 ? -14.422 6.222 13.682 1.00 98.12 96 LEU A N 1
ATOM 744 C CA . LEU A 1 96 ? -14.524 7.275 14.702 1.00 98.12 96 LEU A CA 1
ATOM 745 C C . LEU A 1 96 ? -15.984 7.632 15.021 1.00 98.12 96 LEU A C 1
ATOM 747 O O . LEU A 1 96 ? -16.341 7.831 16.184 1.00 98.12 96 LEU A O 1
ATOM 751 N N . GLN A 1 97 ? -16.860 7.658 14.012 1.00 98.12 97 GLN A N 1
ATOM 752 C CA . GLN A 1 97 ? -18.300 7.823 14.235 1.00 98.12 97 GLN A CA 1
ATOM 753 C C . GLN A 1 97 ? -18.900 6.643 15.010 1.00 98.12 97 GLN A C 1
ATOM 755 O O . GLN A 1 97 ? -19.719 6.853 15.909 1.00 98.12 97 GLN A O 1
ATOM 760 N N . ARG A 1 98 ? -18.473 5.407 14.713 1.00 97.94 98 ARG A N 1
ATOM 761 C CA . ARG A 1 98 ? -18.879 4.215 15.472 1.00 97.94 98 ARG A CA 1
ATOM 762 C C . ARG A 1 98 ? -18.440 4.305 16.934 1.00 97.94 98 ARG A C 1
ATOM 764 O O . ARG A 1 98 ? -19.259 4.028 17.806 1.00 97.94 98 ARG A O 1
ATOM 771 N N . VAL A 1 99 ? -17.203 4.729 17.203 1.00 98.44 99 VAL A N 1
ATOM 772 C CA . VAL A 1 99 ? -16.688 4.954 18.565 1.00 98.44 99 VAL A CA 1
ATOM 773 C C . VAL A 1 99 ? -17.550 5.962 19.310 1.00 98.44 99 VAL A C 1
ATOM 775 O O . VAL A 1 99 ? -17.990 5.678 20.421 1.00 98.44 99 VAL A O 1
ATOM 778 N N . LYS A 1 100 ? -17.858 7.105 18.685 1.00 98.31 100 LYS A N 1
ATOM 779 C CA . LYS A 1 100 ? -18.708 8.132 19.297 1.00 98.31 100 LYS A CA 1
ATOM 780 C C . LYS A 1 100 ? -20.074 7.566 19.695 1.00 98.31 100 LYS A C 1
ATOM 782 O O . LYS A 1 100 ? -20.490 7.720 20.840 1.00 98.31 100 LYS A O 1
ATOM 787 N N . LYS A 1 101 ? -20.737 6.856 18.778 1.00 98.12 101 LYS A N 1
ATOM 788 C CA . LYS A 1 101 ? -22.038 6.227 19.047 1.00 98.12 101 LYS A CA 1
ATOM 789 C C . LYS A 1 101 ? -21.946 5.173 20.155 1.00 98.12 101 LYS A C 1
ATOM 791 O O . LYS A 1 101 ? -22.814 5.126 21.021 1.00 98.12 101 LYS A O 1
ATOM 796 N N . ALA A 1 102 ? -20.901 4.346 20.147 1.00 97.75 102 ALA A N 1
ATOM 797 C CA . ALA A 1 102 ? -20.690 3.325 21.169 1.00 97.75 102 ALA A CA 1
ATOM 798 C C . ALA A 1 102 ? -20.443 3.944 22.558 1.00 97.75 102 ALA A C 1
ATOM 800 O O . ALA A 1 102 ? -20.972 3.454 23.557 1.00 97.75 102 ALA A O 1
ATOM 801 N N . ALA A 1 103 ? -19.704 5.054 22.624 1.00 98.00 103 ALA A N 1
ATOM 802 C CA . ALA A 1 103 ? -19.447 5.781 23.864 1.00 98.00 103 ALA A CA 1
ATOM 803 C C . ALA A 1 103 ? -20.733 6.390 24.438 1.00 98.00 103 ALA A C 1
ATOM 805 O O . ALA A 1 103 ? -20.995 6.260 25.632 1.00 98.00 103 ALA A O 1
ATOM 806 N N . GLU A 1 104 ? -21.575 6.979 23.584 1.00 97.94 104 GLU A N 1
ATOM 807 C CA . GLU A 1 104 ? -22.898 7.481 23.974 1.00 97.94 104 GLU A CA 1
ATOM 808 C C . GLU A 1 104 ? -23.787 6.354 24.529 1.00 97.94 104 GLU A C 1
ATOM 810 O O . GLU A 1 104 ? -24.413 6.522 25.577 1.00 97.94 104 GLU A O 1
ATOM 815 N N . THR A 1 105 ? -23.804 5.179 23.883 1.00 97.25 105 THR A N 1
ATOM 816 C CA . THR A 1 105 ? -24.565 4.022 24.385 1.00 97.25 105 THR A CA 1
ATOM 817 C C . THR A 1 105 ? -24.014 3.464 25.695 1.00 97.25 105 THR A C 1
ATOM 819 O O . THR A 1 105 ? -24.802 3.076 26.554 1.00 97.25 105 THR A O 1
ATOM 822 N N . CYS A 1 106 ? -22.689 3.455 25.875 1.00 96.31 106 CYS A N 1
ATOM 823 C CA . CYS A 1 106 ? -22.048 3.019 27.117 1.00 96.31 106 CYS A CA 1
ATOM 824 C C . CYS A 1 106 ? -22.422 3.956 28.269 1.00 96.31 106 CYS A C 1
ATOM 826 O O . CYS A 1 106 ? -22.939 3.495 29.280 1.00 96.31 106 CYS A O 1
ATOM 828 N N . GLY A 1 107 ? -22.301 5.272 28.068 1.00 96.81 107 GLY A N 1
ATOM 829 C CA . GLY A 1 107 ? -22.679 6.257 29.084 1.00 96.81 107 GLY A CA 1
ATOM 830 C C . GLY A 1 107 ? -24.174 6.233 29.433 1.00 96.81 107 GLY A C 1
ATOM 831 O O . GLY A 1 107 ? -24.547 6.462 30.581 1.00 96.81 107 GLY A O 1
ATOM 832 N N . ALA A 1 108 ? -25.056 5.928 28.475 1.00 97.25 108 ALA A N 1
ATOM 833 C CA . ALA A 1 108 ? -26.482 5.736 28.754 1.00 97.25 108 ALA A CA 1
ATOM 834 C C . ALA A 1 108 ? -26.757 4.453 29.563 1.00 97.25 108 ALA A C 1
ATOM 836 O O . ALA A 1 108 ? -27.589 4.459 30.475 1.00 97.25 108 ALA A O 1
ATOM 837 N N . ALA A 1 109 ? -26.055 3.361 29.246 1.00 96.56 109 ALA A N 1
ATOM 838 C CA . ALA A 1 109 ? -26.169 2.099 29.971 1.00 96.56 109 ALA A CA 1
ATOM 839 C C . ALA A 1 109 ? -25.625 2.212 31.404 1.00 96.56 109 ALA A C 1
ATOM 841 O O . ALA A 1 109 ? -26.266 1.714 32.324 1.00 96.56 109 ALA A O 1
ATOM 842 N N . GLU A 1 110 ? -24.511 2.922 31.606 1.00 96.06 110 GLU A N 1
ATOM 843 C CA . GLU A 1 110 ? -23.934 3.212 32.927 1.00 96.06 110 GLU A CA 1
ATOM 844 C C . GLU A 1 110 ? -24.905 4.003 33.807 1.00 96.06 110 GLU A C 1
ATOM 846 O O . GLU A 1 110 ? -25.201 3.576 34.918 1.00 96.06 110 GLU A O 1
ATOM 851 N N . LYS A 1 111 ? -25.507 5.082 33.286 1.00 96.94 111 LYS A N 1
ATOM 852 C CA . LYS A 1 111 ? -26.544 5.833 34.020 1.00 96.94 111 LYS A CA 1
ATOM 853 C C . LYS A 1 111 ? -27.731 4.955 34.412 1.00 96.94 111 LYS A C 1
ATOM 855 O O . LYS A 1 111 ? -28.221 5.030 35.533 1.00 96.94 111 LYS A O 1
ATOM 860 N N . THR A 1 112 ? -28.183 4.101 33.493 1.00 96.94 112 THR A N 1
ATOM 861 C CA . THR A 1 112 ? -29.277 3.161 33.773 1.00 96.94 112 THR A CA 1
ATOM 862 C C . THR A 1 112 ? -28.872 2.163 34.860 1.00 96.94 112 THR A C 1
ATOM 864 O O . THR A 1 112 ? -29.669 1.852 35.740 1.00 96.94 112 THR A O 1
ATOM 867 N N . LEU A 1 113 ? -27.635 1.663 34.824 1.00 95.50 113 LEU A N 1
ATOM 868 C CA . LEU A 1 113 ? -27.108 0.756 35.837 1.00 95.50 113 LEU A CA 1
ATOM 869 C C . LEU A 1 113 ? -27.063 1.423 37.217 1.00 95.50 113 LEU A C 1
ATOM 871 O O . LEU A 1 113 ? -27.558 0.832 38.173 1.00 95.50 113 LEU A O 1
ATOM 875 N N . GLU A 1 114 ? -26.561 2.655 37.313 1.00 95.81 114 GLU A N 1
ATOM 876 C CA . GLU A 1 114 ? -26.547 3.437 38.559 1.00 95.81 114 GLU A CA 1
ATOM 877 C C . GLU A 1 114 ? -27.964 3.631 39.125 1.00 95.81 114 GLU A C 1
ATOM 879 O O . GLU A 1 114 ? -28.206 3.431 40.319 1.00 95.81 114 GLU A O 1
ATOM 884 N N . GLU A 1 115 ? -28.937 3.958 38.267 1.00 96.50 115 GLU A N 1
ATOM 885 C CA . GLU A 1 115 ? -30.342 4.086 38.665 1.00 96.50 115 GLU A CA 1
ATOM 886 C C . GLU A 1 115 ? -30.908 2.774 39.226 1.00 96.50 115 GLU A C 1
ATOM 888 O O . GLU A 1 115 ? -31.593 2.789 40.254 1.00 96.50 115 GLU A O 1
ATOM 893 N N . LYS A 1 116 ? -30.615 1.638 38.580 1.00 96.56 116 LYS A N 1
ATOM 894 C CA . LYS A 1 116 ? -31.083 0.315 39.023 1.00 96.56 116 LYS A CA 1
ATOM 895 C C . LYS A 1 116 ? -30.367 -0.164 40.285 1.00 96.56 116 LYS A C 1
ATOM 897 O O . LYS A 1 116 ? -31.022 -0.755 41.138 1.00 96.56 116 LYS A O 1
ATOM 902 N N . GLN A 1 117 ? -29.078 0.137 40.450 1.00 95.75 117 GLN A N 1
ATOM 903 C CA . GLN A 1 117 ? -28.325 -0.139 41.679 1.00 95.75 117 GLN A CA 1
ATOM 904 C C . GLN A 1 117 ? -28.916 0.610 42.872 1.00 95.75 117 GLN A C 1
ATOM 906 O O . GLN A 1 117 ? -29.140 0.008 43.921 1.00 95.75 117 GLN A O 1
ATOM 911 N N . ARG A 1 118 ? -29.240 1.898 42.701 1.00 95.44 118 ARG A N 1
ATOM 912 C CA . ARG A 1 118 ? -29.920 2.686 43.736 1.00 95.44 118 ARG A CA 1
ATOM 913 C C . ARG A 1 118 ? -31.292 2.103 44.080 1.00 95.44 118 ARG A C 1
ATOM 915 O O . ARG A 1 118 ? -31.577 1.903 45.254 1.00 95.44 118 ARG A O 1
ATOM 922 N N . GLY A 1 119 ? -32.113 1.788 43.076 1.00 94.19 119 GLY A N 1
ATOM 923 C CA . GLY A 1 119 ? -33.438 1.198 43.304 1.00 94.19 119 GLY A CA 1
ATOM 924 C C . GLY A 1 119 ? -33.380 -0.175 43.990 1.00 94.19 119 GLY A C 1
ATOM 925 O O . GLY A 1 119 ? -34.228 -0.483 44.826 1.00 94.19 119 GLY A O 1
ATOM 926 N N . PHE A 1 120 ? -32.361 -0.987 43.689 1.00 95.44 120 PHE A N 1
ATOM 927 C CA . PHE A 1 120 ? -32.097 -2.230 44.413 1.00 95.44 120 PHE A CA 1
ATOM 928 C C . PHE A 1 120 ? -31.718 -1.955 45.874 1.00 95.44 120 PHE A C 1
ATOM 930 O O . PHE A 1 120 ? -32.298 -2.566 46.770 1.00 95.44 120 PHE A O 1
ATOM 937 N N . LEU A 1 121 ? -30.816 -1.001 46.133 1.00 95.62 121 LEU A N 1
ATOM 938 C CA . LEU A 1 121 ? -30.417 -0.615 47.491 1.00 95.62 121 LEU A CA 1
ATOM 939 C C . LEU A 1 121 ? -31.625 -0.172 48.335 1.00 95.62 121 LEU A C 1
ATOM 941 O O . LEU A 1 121 ? -31.839 -0.705 49.421 1.00 95.62 121 LEU A O 1
ATOM 945 N N . GLU A 1 122 ? -32.473 0.704 47.786 1.00 94.69 122 GLU A N 1
ATOM 946 C CA . GLU A 1 122 ? -33.718 1.161 48.421 1.00 94.69 122 GLU A CA 1
ATOM 947 C C . GLU A 1 122 ? -34.678 -0.007 48.716 1.00 94.69 122 GLU A C 1
ATOM 949 O O . GLU A 1 122 ? -35.242 -0.093 49.808 1.00 94.69 122 GLU A O 1
ATOM 954 N N . ALA A 1 123 ? -34.839 -0.952 47.782 1.00 93.88 123 ALA A N 1
ATOM 955 C CA . ALA A 1 123 ? -35.653 -2.151 47.998 1.00 93.88 123 ALA A CA 1
ATOM 956 C C . ALA A 1 123 ? -35.066 -3.071 49.087 1.00 93.88 123 ALA A C 1
ATOM 958 O O . ALA A 1 123 ? -35.813 -3.681 49.856 1.00 93.88 123 ALA A O 1
ATOM 959 N N . THR A 1 124 ? -33.735 -3.147 49.180 1.00 94.56 124 THR A N 1
ATOM 960 C CA . THR A 1 124 ? -33.034 -3.955 50.186 1.00 94.56 124 THR A CA 1
ATOM 961 C C . THR A 1 124 ? -33.213 -3.357 51.582 1.00 94.56 124 THR A C 1
ATOM 963 O O . THR A 1 124 ? -33.536 -4.076 52.529 1.00 94.56 124 THR A O 1
ATOM 966 N N . GLU A 1 125 ? -33.085 -2.033 51.706 1.00 94.12 125 GLU A N 1
ATOM 967 C CA . GLU A 1 125 ? -33.350 -1.297 52.945 1.00 94.12 125 GLU A CA 1
ATOM 968 C C . GLU A 1 125 ? -34.825 -1.394 53.357 1.00 94.12 125 GLU A C 1
ATOM 970 O O . GLU A 1 125 ? -35.126 -1.660 54.522 1.00 94.12 125 GLU A O 1
ATOM 975 N N . ALA A 1 126 ? -35.758 -1.253 52.409 1.00 92.44 126 ALA A N 1
ATOM 976 C CA . ALA A 1 126 ? -37.190 -1.381 52.674 1.00 92.44 126 ALA A CA 1
ATOM 977 C C . ALA A 1 126 ? -37.565 -2.786 53.172 1.00 92.44 126 ALA A C 1
ATOM 979 O O . ALA A 1 126 ? -38.379 -2.918 54.092 1.00 92.44 126 ALA A O 1
ATOM 980 N N . ARG A 1 127 ? -36.951 -3.835 52.608 1.00 93.38 127 ARG A N 1
ATOM 981 C CA . ARG A 1 127 ? -37.109 -5.212 53.090 1.00 93.38 127 ARG A CA 1
ATOM 982 C C . ARG A 1 127 ? -36.545 -5.380 54.496 1.00 93.38 127 ARG A C 1
ATOM 984 O O . ARG A 1 127 ? -37.259 -5.899 55.347 1.00 93.38 127 ARG A O 1
ATOM 991 N N . ALA A 1 128 ? -35.328 -4.903 54.760 1.00 92.81 128 ALA A N 1
ATOM 992 C CA . ALA A 1 128 ? -34.716 -4.980 56.088 1.00 92.81 128 ALA A CA 1
ATOM 993 C C . ALA A 1 128 ? -35.558 -4.249 57.151 1.00 92.81 128 ALA A C 1
ATOM 995 O O . ALA A 1 128 ? -35.742 -4.748 58.260 1.00 92.81 128 ALA A O 1
ATOM 996 N N . ALA A 1 129 ? -36.135 -3.093 56.808 1.00 91.62 129 ALA A N 1
ATOM 997 C CA . ALA A 1 129 ? -37.051 -2.368 57.684 1.00 91.62 129 ALA A CA 1
ATOM 998 C C . ALA A 1 129 ? -38.365 -3.134 57.924 1.00 91.62 129 ALA A C 1
ATOM 1000 O O . ALA A 1 129 ? -38.862 -3.158 59.052 1.00 91.62 129 ALA A O 1
ATOM 1001 N N . ALA A 1 130 ? -38.930 -3.769 56.891 1.00 89.56 130 ALA A N 1
ATOM 1002 C CA . ALA A 1 130 ? -40.133 -4.595 57.016 1.00 89.56 130 ALA A CA 1
ATOM 1003 C C . ALA A 1 130 ? -39.886 -5.867 57.844 1.00 89.56 130 ALA A C 1
ATOM 1005 O O . ALA A 1 130 ? -40.741 -6.247 58.643 1.00 89.56 130 ALA A O 1
ATOM 1006 N N . GLU A 1 131 ? -38.720 -6.495 57.680 1.00 91.25 131 GLU A N 1
ATOM 1007 C CA . GLU A 1 131 ? -38.273 -7.656 58.452 1.00 91.25 131 GLU A CA 1
ATOM 1008 C C . GLU A 1 131 ? -38.086 -7.290 59.920 1.00 91.25 131 GLU A C 1
ATOM 1010 O O . GLU A 1 131 ? -38.722 -7.898 60.778 1.00 91.25 131 GLU A O 1
ATOM 1015 N N . LYS A 1 132 ? -37.339 -6.217 60.201 1.00 90.94 132 LYS A N 1
ATOM 1016 C CA . LYS A 1 132 ? -37.169 -5.703 61.560 1.00 90.94 132 LYS A CA 1
ATOM 1017 C C . LYS A 1 132 ? -38.509 -5.372 62.219 1.00 90.94 132 LYS A C 1
ATOM 1019 O O . LYS A 1 132 ? -38.749 -5.786 63.342 1.00 90.94 132 LYS A O 1
ATOM 1024 N N . ALA A 1 133 ? -39.421 -4.695 61.517 1.00 86.88 133 ALA A N 1
ATOM 1025 C CA . ALA A 1 133 ? -40.750 -4.401 62.054 1.00 86.88 133 ALA A CA 1
ATOM 1026 C C . ALA A 1 133 ? -41.568 -5.674 62.350 1.00 86.88 133 ALA A C 1
ATOM 1028 O O . ALA A 1 133 ? -42.359 -5.692 63.293 1.00 86.88 133 ALA A O 1
ATOM 1029 N N . ALA A 1 134 ? -41.398 -6.736 61.556 1.00 85.75 134 ALA A N 1
ATOM 1030 C CA . ALA A 1 134 ? -42.030 -8.027 61.809 1.00 85.75 134 ALA A CA 1
ATOM 1031 C C . ALA A 1 134 ? -41.388 -8.766 62.998 1.00 85.75 134 ALA A C 1
ATOM 1033 O O . ALA A 1 134 ? -42.103 -9.424 63.754 1.00 85.75 134 ALA A O 1
ATOM 1034 N N . GLU A 1 135 ? -40.071 -8.662 63.183 1.00 87.62 135 GLU A N 1
ATOM 1035 C CA . GLU A 1 135 ? -39.358 -9.198 64.349 1.00 87.62 135 GLU A CA 1
ATOM 1036 C C . GLU A 1 135 ? -39.708 -8.452 65.638 1.00 87.62 135 GLU A C 1
ATOM 1038 O O . GLU A 1 135 ? -40.033 -9.101 66.631 1.00 87.62 135 GLU A O 1
ATOM 1043 N N . ASP A 1 136 ? -39.728 -7.117 65.609 1.00 86.38 136 ASP A N 1
ATOM 1044 C CA . ASP A 1 136 ? -40.124 -6.269 66.738 1.00 86.38 136 ASP A CA 1
ATOM 1045 C C . ASP A 1 136 ? -41.565 -6.601 67.170 1.00 86.38 136 ASP A C 1
ATOM 1047 O O . ASP A 1 136 ? -41.826 -6.838 68.349 1.00 86.38 136 ASP A O 1
ATOM 1051 N N . LEU A 1 137 ? -42.494 -6.750 66.212 1.00 84.06 137 LEU A N 1
ATOM 1052 C CA . LEU A 1 137 ? -43.865 -7.201 66.492 1.00 84.06 137 LEU A CA 1
ATOM 1053 C C . LEU A 1 137 ? -43.913 -8.606 67.111 1.00 84.06 137 LEU A C 1
ATOM 1055 O O . LEU A 1 137 ? -44.689 -8.838 68.037 1.00 84.06 137 LEU A O 1
ATOM 1059 N N . LYS A 1 138 ? -43.098 -9.552 66.623 1.00 83.38 138 LYS A N 1
ATOM 1060 C CA . LYS A 1 138 ? -42.999 -10.900 67.211 1.00 83.38 138 LYS A CA 1
ATOM 1061 C C . LYS A 1 138 ? -42.435 -10.860 68.633 1.00 83.38 138 LYS A C 1
ATOM 1063 O O . LYS A 1 138 ? -42.881 -11.639 69.474 1.00 83.38 138 LYS A O 1
ATOM 1068 N N . ALA A 1 139 ? -41.471 -9.984 68.907 1.00 85.19 139 ALA A N 1
ATOM 1069 C CA . ALA A 1 139 ? -40.892 -9.803 70.233 1.00 85.19 139 ALA A CA 1
ATOM 1070 C C . ALA A 1 139 ? -41.914 -9.204 71.214 1.00 85.19 139 ALA A C 1
ATOM 1072 O O . ALA A 1 139 ? -42.110 -9.777 72.284 1.00 85.19 139 ALA A O 1
ATOM 1073 N N . GLU A 1 140 ? -42.632 -8.145 70.818 1.00 82.12 140 GLU A N 1
ATOM 1074 C CA . GLU A 1 140 ? -43.730 -7.555 71.604 1.00 82.12 140 GLU A CA 1
ATOM 1075 C C . GLU A 1 140 ? -44.832 -8.584 71.905 1.00 82.12 140 GLU A C 1
ATOM 1077 O O . GLU A 1 140 ? -45.335 -8.668 73.026 1.00 82.12 140 GLU A O 1
ATOM 1082 N N . LEU A 1 141 ? -45.193 -9.408 70.913 1.00 77.75 141 LEU A N 1
ATOM 1083 C CA . LEU A 1 141 ? -46.163 -10.493 71.078 1.00 77.75 141 LEU A CA 1
ATOM 1084 C C . LEU A 1 141 ? -45.691 -11.550 72.072 1.00 77.75 141 LEU A C 1
ATOM 1086 O O . LEU A 1 141 ? -46.477 -12.004 72.904 1.00 77.75 141 LEU A O 1
ATOM 1090 N N . LYS A 1 142 ? -44.418 -11.943 71.986 1.00 82.88 142 LYS A N 1
ATOM 1091 C CA . LYS A 1 142 ? -43.819 -12.915 72.899 1.00 82.88 142 LYS A CA 1
ATOM 1092 C C . LYS A 1 142 ? -43.785 -12.379 74.329 1.00 82.88 142 LYS A C 1
ATOM 1094 O O . LYS A 1 142 ? -44.198 -13.087 75.239 1.00 82.88 142 LYS A O 1
ATOM 1099 N N . GLU A 1 143 ? -43.365 -11.133 74.521 1.00 83.88 143 GLU A N 1
ATOM 1100 C CA . GLU A 1 143 ? -43.320 -10.493 75.837 1.00 83.88 143 GLU A CA 1
ATOM 1101 C C . GLU A 1 143 ? -44.721 -10.370 76.458 1.00 83.88 143 GLU A C 1
ATOM 1103 O O . GLU A 1 143 ? -44.920 -10.719 77.622 1.00 83.88 143 GLU A O 1
ATOM 1108 N N . ALA A 1 144 ? -45.724 -9.971 75.668 1.00 79.50 144 ALA A N 1
ATOM 1109 C CA . ALA A 1 144 ? -47.115 -9.926 76.115 1.00 79.50 144 ALA A CA 1
ATOM 1110 C C . ALA A 1 144 ? -47.671 -11.323 76.461 1.00 79.50 144 ALA A C 1
ATOM 1112 O O . ALA A 1 144 ? -48.420 -11.469 77.431 1.00 79.50 144 ALA A O 1
ATOM 1113 N N . ALA A 1 145 ? -47.305 -12.355 75.693 1.00 80.62 145 ALA A N 1
ATOM 1114 C CA . ALA A 1 145 ? -47.708 -13.737 75.952 1.00 80.62 145 ALA A CA 1
ATOM 1115 C C . ALA A 1 145 ? -47.047 -14.307 77.220 1.00 80.62 145 ALA A C 1
ATOM 1117 O O . ALA A 1 145 ? -47.733 -14.928 78.035 1.00 80.62 145 ALA A O 1
ATOM 1118 N N . ASP A 1 146 ? -45.751 -14.055 77.419 1.00 83.06 146 ASP A N 1
ATOM 1119 C CA . ASP A 1 146 ? -44.998 -14.466 78.608 1.00 83.06 146 ASP A CA 1
ATOM 1120 C C . ASP A 1 146 ? -45.530 -13.755 79.869 1.00 83.06 146 ASP A C 1
ATOM 1122 O O . ASP A 1 146 ? -45.723 -14.392 80.910 1.00 83.06 146 ASP A O 1
ATOM 1126 N N . ALA A 1 147 ? -45.862 -12.460 79.772 1.00 83.75 147 ALA A N 1
ATOM 1127 C CA . ALA A 1 147 ? -46.488 -11.693 80.852 1.00 83.75 147 ALA A CA 1
ATOM 1128 C C . ALA A 1 147 ? -47.878 -12.236 81.227 1.00 83.75 147 ALA A C 1
ATOM 1130 O O . ALA A 1 147 ? -48.186 -12.378 82.414 1.00 83.75 147 ALA A O 1
ATOM 1131 N N . PHE A 1 148 ? -48.703 -12.593 80.234 1.00 82.94 148 PHE A N 1
ATOM 1132 C CA . PHE A 1 148 ? -49.985 -13.255 80.479 1.00 82.94 148 PHE A CA 1
ATOM 1133 C C . PHE A 1 148 ? -49.797 -14.628 81.140 1.00 82.94 148 PHE A C 1
ATOM 1135 O O . PHE A 1 148 ? -50.462 -14.912 82.134 1.00 82.94 148 PHE A O 1
ATOM 1142 N N . ALA A 1 149 ? -48.872 -15.462 80.652 1.00 84.06 149 ALA A N 1
ATOM 1143 C CA . ALA A 1 149 ? -48.612 -16.789 81.215 1.00 84.06 149 ALA A CA 1
ATOM 1144 C C . ALA A 1 149 ? -48.124 -16.724 82.674 1.00 84.06 149 ALA A C 1
ATOM 1146 O O . ALA A 1 149 ? -48.563 -17.514 83.513 1.00 84.06 149 ALA A O 1
ATOM 1147 N N . ALA A 1 150 ? -47.254 -15.762 82.996 1.00 84.56 150 ALA A N 1
ATOM 1148 C CA . ALA A 1 150 ? -46.789 -15.526 84.359 1.00 84.56 150 ALA A CA 1
ATOM 1149 C C . ALA A 1 150 ? -47.921 -15.041 85.283 1.00 84.56 150 ALA A C 1
ATOM 1151 O O . ALA A 1 150 ? -48.055 -15.543 86.401 1.00 84.56 150 ALA A O 1
ATOM 1152 N N . ALA A 1 151 ? -48.756 -14.106 84.815 1.00 83.12 151 ALA A N 1
ATOM 1153 C CA . ALA A 1 151 ? -49.891 -13.584 85.576 1.00 83.12 151 ALA A CA 1
ATOM 1154 C C . ALA A 1 151 ? -50.989 -14.641 85.798 1.00 83.12 151 ALA A C 1
ATOM 1156 O O . ALA A 1 151 ? -51.510 -14.759 86.906 1.00 83.12 151 ALA A O 1
ATOM 1157 N N . ASP A 1 152 ? -51.300 -15.449 84.781 1.00 84.00 152 ASP A N 1
ATOM 1158 C CA . ASP A 1 152 ? -52.263 -16.555 84.856 1.00 84.00 152 ASP A CA 1
ATOM 1159 C C . ASP A 1 152 ? -51.787 -17.650 85.820 1.00 84.00 152 ASP A C 1
ATOM 1161 O O . ASP A 1 152 ? -52.560 -18.135 86.649 1.00 84.00 152 ASP A O 1
ATOM 1165 N N . LYS A 1 153 ? -50.491 -17.992 85.785 1.00 86.12 153 LYS A N 1
ATOM 1166 C CA . LYS A 1 153 ? -49.891 -18.919 86.750 1.00 86.12 153 LYS A CA 1
ATOM 1167 C C . LYS A 1 153 ? -49.970 -18.374 88.179 1.00 86.12 153 LYS A C 1
ATOM 1169 O O . LYS A 1 153 ? -50.428 -19.084 89.065 1.00 86.12 153 LYS A O 1
ATOM 1174 N N . ALA A 1 154 ? -49.599 -17.113 88.402 1.00 82.88 154 ALA A N 1
ATOM 1175 C CA . ALA A 1 154 ? -49.661 -16.491 89.726 1.00 82.88 154 ALA A CA 1
ATOM 1176 C C . ALA A 1 154 ? -51.097 -16.390 90.275 1.00 82.88 154 ALA A C 1
ATOM 1178 O O . ALA A 1 154 ? -51.301 -16.530 91.482 1.00 82.88 154 ALA A O 1
ATOM 1179 N N . ALA A 1 155 ? -52.089 -16.161 89.408 1.00 81.50 155 ALA A N 1
ATOM 1180 C CA . ALA A 1 155 ? -53.501 -16.174 89.779 1.00 81.50 155 ALA A CA 1
ATOM 1181 C C . ALA A 1 155 ? -53.968 -17.581 90.190 1.00 81.50 155 ALA A C 1
ATOM 1183 O O . ALA A 1 155 ? -54.589 -17.728 91.242 1.00 81.50 155 ALA A O 1
ATOM 1184 N N . LYS A 1 156 ? -53.607 -18.616 89.417 1.00 83.38 156 LYS A N 1
ATOM 1185 C CA . LYS A 1 156 ? -53.909 -20.023 89.737 1.00 83.38 156 LYS A CA 1
ATOM 1186 C C . LYS A 1 156 ? -53.234 -20.484 91.027 1.00 83.38 156 LYS A C 1
ATOM 1188 O O . LYS A 1 156 ? -53.891 -21.095 91.866 1.00 83.38 156 LYS A O 1
ATOM 1193 N N . ASP A 1 157 ? -51.957 -20.153 91.210 1.00 81.19 157 ASP A N 1
ATOM 1194 C CA . ASP A 1 157 ? -51.197 -20.496 92.415 1.00 81.19 157 ASP A CA 1
ATOM 1195 C C . ASP A 1 157 ? -51.833 -19.829 93.656 1.00 81.19 157 ASP A C 1
ATOM 1197 O O . ASP A 1 157 ? -52.095 -20.496 94.658 1.00 81.19 157 ASP A O 1
ATOM 1201 N N . ALA A 1 158 ? -52.214 -18.548 93.568 1.00 78.81 158 ALA A N 1
ATOM 1202 C CA . ALA A 1 158 ? -52.902 -17.844 94.655 1.00 78.81 158 ALA A CA 1
ATOM 1203 C C . ALA A 1 158 ? -54.307 -18.402 94.953 1.00 78.81 158 ALA A C 1
ATOM 1205 O O . ALA A 1 158 ? -54.708 -18.476 96.114 1.00 78.81 158 ALA A O 1
ATOM 1206 N N . GLU A 1 159 ? -55.057 -18.844 93.939 1.00 76.81 159 GLU A N 1
ATOM 1207 C CA . GLU A 1 159 ? -56.324 -19.556 94.150 1.00 76.81 159 GLU A CA 1
ATOM 1208 C C . GLU A 1 159 ? -56.117 -20.904 94.854 1.00 76.81 159 GLU A C 1
ATOM 1210 O O . GLU A 1 159 ? -56.898 -21.258 95.743 1.00 76.81 159 GLU A O 1
ATOM 1215 N N . THR A 1 160 ? -55.057 -21.647 94.513 1.00 78.56 160 THR A N 1
ATOM 1216 C CA . THR A 1 160 ? -54.723 -22.898 95.210 1.00 78.56 160 THR A CA 1
ATOM 1217 C C . THR A 1 160 ? -54.287 -22.672 96.656 1.00 78.56 160 THR A C 1
ATOM 1219 O O . THR A 1 160 ? -54.665 -23.464 97.518 1.00 78.56 160 THR A O 1
ATOM 1222 N N . GLU A 1 161 ? -53.588 -21.573 96.956 1.00 77.75 161 GLU A N 1
ATOM 1223 C CA . GLU A 1 161 ? -53.245 -21.172 98.328 1.00 77.75 161 GLU A CA 1
ATOM 1224 C C . GLU A 1 161 ? -54.473 -20.744 99.143 1.00 77.75 161 GLU A C 1
ATOM 1226 O O . GLU A 1 161 ? -54.603 -21.110 100.309 1.00 77.75 161 GLU A O 1
ATOM 1231 N N . VAL A 1 162 ? -55.428 -20.028 98.539 1.00 73.88 162 VAL A N 1
ATOM 1232 C CA . VAL A 1 162 ? -56.717 -19.722 99.189 1.00 73.88 162 VAL A CA 1
ATOM 1233 C C . VAL A 1 162 ? -57.503 -21.002 99.476 1.00 73.88 162 VAL A C 1
ATOM 1235 O O . VAL A 1 162 ? -58.166 -21.106 100.512 1.00 73.88 162 VAL A O 1
ATOM 1238 N N . LYS A 1 163 ? -57.440 -21.987 98.575 1.00 74.31 163 LYS A N 1
ATOM 1239 C CA . LYS A 1 163 ? -58.119 -23.276 98.731 1.00 74.31 163 LYS A CA 1
ATOM 1240 C C . LYS A 1 163 ? -57.484 -24.128 99.837 1.00 74.31 163 LYS A C 1
ATOM 1242 O O . LYS A 1 163 ? -58.210 -24.611 100.700 1.00 74.31 163 LYS A O 1
ATOM 1247 N N . SER A 1 164 ? -56.155 -24.227 99.883 1.00 71.94 164 SER A N 1
ATOM 1248 C CA . SER A 1 164 ? -55.433 -24.957 100.937 1.00 71.94 164 SER A CA 1
ATOM 1249 C C . SER A 1 164 ? -55.548 -24.282 102.312 1.00 71.94 164 SER A C 1
ATOM 1251 O O . SER A 1 164 ? -55.718 -24.964 103.324 1.00 71.94 164 SER A O 1
ATOM 1253 N N . ALA A 1 165 ? -55.566 -22.946 102.366 1.00 64.81 165 ALA A N 1
ATOM 1254 C CA . ALA A 1 165 ? -55.812 -22.179 103.589 1.00 64.81 165 ALA A CA 1
ATOM 1255 C C . ALA A 1 165 ? -57.225 -22.402 104.168 1.00 64.81 165 ALA A C 1
ATOM 1257 O O . ALA A 1 165 ? -57.411 -22.464 105.381 1.00 64.81 165 ALA A O 1
ATOM 1258 N N . ARG A 1 166 ? -58.237 -22.591 103.308 1.00 63.31 166 ARG A N 1
ATOM 1259 C CA . ARG A 1 166 ? -59.611 -22.932 103.731 1.00 63.31 166 ARG A CA 1
ATOM 1260 C C . ARG A 1 166 ? -59.755 -24.363 104.261 1.00 63.31 166 ARG A C 1
ATOM 1262 O O . ARG A 1 166 ? -60.683 -24.624 105.021 1.00 63.31 166 ARG A O 1
ATOM 1269 N N . GLU A 1 167 ? -58.865 -25.270 103.866 1.00 63.19 167 GLU A N 1
ATOM 1270 C CA . GLU A 1 167 ? -58.887 -26.692 104.241 1.00 63.19 167 GLU A CA 1
ATOM 1271 C C . GLU A 1 167 ? -58.005 -27.008 105.474 1.00 63.19 167 GLU A C 1
ATOM 1273 O O . GLU A 1 167 ? -58.102 -28.099 106.035 1.00 63.19 167 GLU A O 1
ATOM 1278 N N . THR A 1 168 ? -57.186 -26.056 105.949 1.00 57.97 168 THR A N 1
ATOM 1279 C CA . THR A 1 168 ? -56.273 -26.240 107.096 1.00 57.97 168 THR A CA 1
ATOM 1280 C C . THR A 1 168 ? -56.933 -25.831 108.434 1.00 57.97 168 THR A C 1
ATOM 1282 O O . THR A 1 168 ? -57.309 -24.667 108.595 1.00 57.97 168 THR A O 1
ATOM 1285 N N . PRO A 1 169 ? -57.055 -26.719 109.445 1.00 46.16 169 PRO A N 1
ATOM 1286 C CA . PRO A 1 169 ? -57.696 -26.383 110.724 1.00 46.16 169 PRO A CA 1
ATOM 1287 C C . PRO A 1 169 ? -56.837 -25.436 111.585 1.00 46.16 169 PRO A C 1
ATOM 1289 O O . PRO A 1 169 ? -55.719 -25.785 111.956 1.00 46.16 169 PRO A O 1
ATOM 1292 N N . GLY A 1 170 ? -57.368 -24.258 111.947 1.00 57.34 170 GLY A N 1
ATOM 1293 C CA . GLY A 1 170 ? -56.749 -23.322 112.907 1.00 57.34 170 GLY A CA 1
ATOM 1294 C C . GLY A 1 170 ? -56.255 -21.979 112.347 1.00 57.34 170 GLY A C 1
ATOM 1295 O O . GLY A 1 170 ? -55.678 -21.193 113.095 1.00 57.34 170 GLY A O 1
ATOM 1296 N N . GLN A 1 171 ? -56.476 -21.676 111.064 1.00 50.03 171 GLN A N 1
ATOM 1297 C CA . GLN A 1 171 ? -56.136 -20.367 110.491 1.00 50.03 171 GLN A CA 1
ATOM 1298 C C . GLN A 1 171 ? -57.212 -19.300 110.786 1.00 50.03 171 GLN A C 1
ATOM 1300 O O . GLN A 1 171 ? -58.408 -19.543 110.627 1.00 50.03 171 GLN A O 1
ATOM 1305 N N . ASN A 1 172 ? -56.790 -18.102 111.212 1.00 54.72 172 ASN A N 1
ATOM 1306 C CA . ASN A 1 172 ? -57.684 -16.987 111.557 1.00 54.72 172 ASN A CA 1
ATOM 1307 C C . ASN A 1 172 ? -58.347 -16.359 110.315 1.00 54.72 172 ASN A C 1
ATOM 1309 O O . ASN A 1 172 ? -57.741 -16.249 109.249 1.00 54.72 172 ASN A O 1
ATOM 1313 N N . LYS A 1 173 ? -59.584 -15.869 110.479 1.00 63.84 173 LYS A N 1
ATOM 1314 C CA . LYS A 1 173 ? -60.422 -15.278 109.415 1.00 63.84 173 LYS A CA 1
ATOM 1315 C C . LYS A 1 173 ? -59.734 -14.140 108.636 1.00 63.84 173 LYS A C 1
ATOM 1317 O O . LYS A 1 173 ? -59.858 -14.089 107.417 1.00 63.84 173 LYS A O 1
ATOM 1322 N N . GLU A 1 174 ? -58.945 -13.298 109.309 1.00 66.44 174 GLU A N 1
ATOM 1323 C CA . GLU A 1 174 ? -58.136 -12.237 108.675 1.00 66.44 174 GLU A CA 1
ATOM 1324 C C . GLU A 1 174 ? -57.105 -12.777 107.672 1.00 66.44 174 GLU A C 1
ATOM 1326 O O . GLU A 1 174 ? -56.822 -12.142 106.658 1.00 66.44 174 GLU A O 1
ATOM 1331 N N . THR A 1 175 ? -56.537 -13.960 107.919 1.00 63.88 175 THR A N 1
ATOM 1332 C CA . THR A 1 175 ? -55.525 -14.561 107.040 1.00 63.88 175 THR A CA 1
ATOM 1333 C C . THR A 1 175 ? -56.153 -15.060 105.739 1.00 63.88 175 THR A C 1
ATOM 1335 O O . THR A 1 175 ? -55.585 -14.853 104.667 1.00 63.88 175 THR A O 1
ATOM 1338 N N . ILE A 1 176 ? -57.355 -15.640 105.817 1.00 68.00 176 ILE A N 1
ATOM 1339 C CA . ILE A 1 176 ? -58.127 -16.088 104.649 1.00 68.00 176 ILE A CA 1
ATOM 1340 C C . ILE A 1 176 ? -58.632 -14.885 103.840 1.00 68.00 176 ILE A C 1
ATOM 1342 O O . ILE A 1 176 ? -58.561 -14.912 102.613 1.00 68.00 176 ILE A O 1
ATOM 1346 N N . GLU A 1 177 ? -59.090 -13.813 104.496 1.00 71.38 177 GLU A N 1
ATOM 1347 C CA . GLU A 1 177 ? -59.506 -12.581 103.810 1.00 71.38 177 GLU A CA 1
ATOM 1348 C C . GLU A 1 177 ? -58.331 -11.911 103.084 1.00 71.38 177 GLU A C 1
ATOM 1350 O O . GLU A 1 177 ? -58.467 -11.568 101.908 1.00 71.38 177 GLU A O 1
ATOM 1355 N N . ARG A 1 178 ? -57.147 -11.831 103.709 1.00 76.69 178 ARG A N 1
ATOM 1356 C CA . ARG A 1 178 ? -55.930 -11.304 103.071 1.00 76.69 178 ARG A CA 1
ATOM 1357 C C . ARG A 1 178 ? -55.501 -12.129 101.854 1.00 76.69 178 ARG A C 1
ATOM 1359 O O . ARG A 1 178 ? -55.260 -11.551 100.799 1.00 76.69 178 ARG A O 1
ATOM 1366 N N . LEU A 1 179 ? -55.453 -13.458 101.978 1.00 76.50 179 LEU A N 1
ATOM 1367 C CA . LEU A 1 179 ? -55.116 -14.353 100.861 1.00 76.50 179 LEU A CA 1
ATOM 1368 C C . LEU A 1 179 ? -56.165 -14.277 99.741 1.00 76.50 179 LEU A C 1
ATOM 1370 O O . LEU A 1 179 ? -55.815 -14.295 98.565 1.00 76.50 179 LEU A O 1
ATOM 1374 N N . SER A 1 180 ? -57.449 -14.120 100.081 1.00 73.44 180 SER A N 1
ATOM 1375 C CA . SER A 1 180 ? -58.516 -13.953 99.086 1.00 73.44 180 SER A CA 1
ATOM 1376 C C . SER A 1 180 ? -58.461 -12.603 98.361 1.00 73.44 180 SER A C 1
ATOM 1378 O O . SER A 1 180 ? -58.702 -12.550 97.157 1.00 73.44 180 SER A O 1
ATOM 1380 N N . ALA A 1 181 ? -58.082 -11.526 99.057 1.00 78.81 181 ALA A N 1
ATOM 1381 C CA . ALA A 1 181 ? -57.844 -10.219 98.452 1.00 78.81 181 ALA A CA 1
ATOM 1382 C C . ALA A 1 181 ? -56.603 -10.240 97.543 1.00 78.81 181 ALA A C 1
ATOM 1384 O O . ALA A 1 181 ? -56.610 -9.639 96.470 1.00 78.81 181 ALA A O 1
ATOM 1385 N N . GLU A 1 182 ? -55.563 -10.981 97.932 1.00 78.88 182 GLU A N 1
ATOM 1386 C CA . GLU A 1 182 ? -54.356 -11.180 97.131 1.00 78.88 182 GLU A CA 1
ATOM 1387 C C . GLU A 1 182 ? -54.628 -12.019 95.868 1.00 78.88 182 GLU A C 1
ATOM 1389 O O . GLU A 1 182 ? -54.180 -11.651 94.781 1.00 78.88 182 GLU A O 1
ATOM 1394 N N . ALA A 1 183 ? -55.429 -13.085 95.972 1.00 78.44 183 ALA A N 1
ATOM 1395 C CA . ALA A 1 183 ? -55.881 -13.870 94.823 1.00 78.44 183 ALA A CA 1
ATOM 1396 C C . ALA A 1 183 ? -56.768 -13.047 93.873 1.00 78.44 183 ALA A C 1
ATOM 1398 O O . ALA A 1 183 ? -56.579 -13.097 92.660 1.00 78.44 183 ALA A O 1
ATOM 1399 N N . ALA A 1 184 ? -57.677 -12.219 94.402 1.00 78.94 184 ALA A N 1
ATOM 1400 C CA . ALA A 1 184 ? -58.495 -11.313 93.592 1.00 78.94 184 ALA A CA 1
ATOM 1401 C C . ALA A 1 184 ? -57.650 -10.238 92.880 1.00 78.94 184 ALA A C 1
ATOM 1403 O O . ALA A 1 184 ? -57.902 -9.925 91.716 1.00 78.94 184 ALA A O 1
ATOM 1404 N N . ALA A 1 185 ? -56.616 -9.703 93.539 1.00 81.12 185 ALA A N 1
ATOM 1405 C CA . ALA A 1 185 ? -55.678 -8.766 92.925 1.00 81.12 185 ALA A CA 1
ATOM 1406 C C . ALA A 1 185 ? -54.850 -9.429 91.810 1.00 81.12 185 ALA A C 1
ATOM 1408 O O . ALA A 1 185 ? -54.734 -8.866 90.722 1.00 81.12 185 ALA A O 1
ATOM 1409 N N . LYS A 1 186 ? -54.332 -10.643 92.037 1.00 84.12 186 LYS A N 1
ATOM 1410 C CA . LYS A 1 186 ? -53.585 -11.422 91.031 1.00 84.12 186 LYS A CA 1
ATOM 1411 C C . LYS A 1 186 ? -54.470 -11.851 89.852 1.00 84.12 186 LYS A C 1
ATOM 1413 O O . LYS A 1 186 ? -54.039 -11.759 88.707 1.00 84.12 186 LYS A O 1
ATOM 1418 N N . SER A 1 187 ? -55.727 -12.220 90.109 1.00 81.62 187 SER A N 1
ATOM 1419 C CA . SER A 1 187 ? -56.737 -12.496 89.077 1.00 81.62 187 SER A CA 1
ATOM 1420 C C . SER A 1 187 ? -57.028 -11.258 88.223 1.00 81.62 187 SER A C 1
ATOM 1422 O O . SER A 1 187 ? -57.044 -11.339 86.996 1.00 81.62 187 SER A O 1
ATOM 1424 N N . LYS A 1 188 ? -57.136 -10.078 88.852 1.00 82.19 188 LYS A N 1
ATOM 1425 C CA . LYS A 1 188 ? -57.296 -8.808 88.136 1.00 82.19 188 LYS A CA 1
ATOM 1426 C C . LYS A 1 188 ? -56.095 -8.494 87.232 1.00 82.19 188 LYS A C 1
ATOM 1428 O O . LYS A 1 188 ? -56.286 -8.138 86.072 1.00 82.19 188 LYS A O 1
ATOM 1433 N N . VAL A 1 189 ? -54.870 -8.697 87.726 1.00 82.75 189 VAL A N 1
ATOM 1434 C CA . VAL A 1 189 ? -53.636 -8.550 86.930 1.00 82.75 189 VAL A CA 1
ATOM 1435 C C . VAL A 1 189 ? -53.624 -9.512 85.735 1.00 82.75 189 VAL A C 1
ATOM 1437 O O . VAL A 1 189 ? -53.255 -9.105 84.637 1.00 82.75 189 VAL A O 1
ATOM 1440 N N . ALA A 1 190 ? -54.092 -10.754 85.901 1.00 81.50 190 ALA A N 1
ATOM 1441 C CA . ALA A 1 190 ? -54.225 -11.710 84.800 1.00 81.50 190 ALA A CA 1
ATOM 1442 C C . ALA A 1 190 ? -55.286 -11.285 83.768 1.00 81.50 190 ALA A C 1
ATOM 1444 O O . ALA A 1 190 ? -55.049 -11.400 82.564 1.00 81.50 190 ALA A O 1
ATOM 1445 N N . THR A 1 191 ? -56.432 -10.744 84.201 1.00 80.31 191 THR A N 1
ATOM 1446 C CA . THR A 1 191 ? -57.451 -10.211 83.279 1.00 80.31 191 THR A CA 1
ATOM 1447 C C . THR A 1 191 ? -56.985 -8.958 82.539 1.00 80.31 191 THR A C 1
ATOM 1449 O O . THR A 1 191 ? -57.259 -8.832 81.347 1.00 80.31 191 THR A O 1
ATOM 1452 N N . ASP A 1 192 ? -56.235 -8.070 83.195 1.00 81.38 192 ASP A N 1
ATOM 1453 C CA . ASP A 1 192 ? -55.675 -6.867 82.570 1.00 81.38 192 ASP A CA 1
ATOM 1454 C C . ASP A 1 192 ? -54.557 -7.231 81.572 1.00 81.38 192 ASP A C 1
ATOM 1456 O O . ASP A 1 192 ? -54.523 -6.693 80.463 1.00 81.38 192 ASP A O 1
ATOM 1460 N N . ALA A 1 193 ? -53.700 -8.208 81.905 1.00 80.75 193 ALA A N 1
ATOM 1461 C CA . ALA A 1 193 ? -52.689 -8.757 80.997 1.00 80.75 193 ALA A CA 1
ATOM 1462 C C . ALA A 1 193 ? -53.321 -9.456 79.780 1.00 80.75 193 ALA A C 1
ATOM 1464 O O . ALA A 1 193 ? -52.852 -9.289 78.654 1.00 80.75 193 ALA A O 1
ATOM 1465 N N . ARG A 1 194 ? -54.434 -10.176 79.975 1.00 79.06 194 ARG A N 1
ATOM 1466 C CA . ARG A 1 194 ? -55.201 -10.780 78.877 1.00 79.06 194 ARG A CA 1
ATOM 1467 C C . ARG A 1 194 ? -55.852 -9.729 77.982 1.00 79.06 194 ARG A C 1
ATOM 1469 O O . ARG A 1 194 ? -55.754 -9.826 76.766 1.00 79.06 194 ARG A O 1
ATOM 1476 N N . ALA A 1 195 ? -56.440 -8.685 78.564 1.00 79.31 195 ALA A N 1
ATOM 1477 C CA . ALA A 1 195 ? -56.998 -7.570 77.805 1.00 79.31 195 ALA A CA 1
ATOM 1478 C C . ALA A 1 195 ? -55.919 -6.789 77.030 1.00 79.31 195 ALA A C 1
ATOM 1480 O O . ALA A 1 195 ? -56.200 -6.280 75.945 1.00 79.31 195 ALA A O 1
ATOM 1481 N N . ALA A 1 196 ? -54.692 -6.691 77.554 1.00 73.31 196 ALA A N 1
ATOM 1482 C CA . ALA A 1 196 ? -53.548 -6.113 76.848 1.00 73.31 196 ALA A CA 1
ATOM 1483 C C . ALA A 1 196 ? -53.085 -6.992 75.668 1.00 73.31 196 ALA A C 1
ATOM 1485 O O . ALA A 1 196 ? -52.856 -6.464 74.578 1.00 73.31 196 ALA A O 1
ATOM 1486 N N . LEU A 1 197 ? -53.030 -8.316 75.854 1.00 74.12 197 LEU A N 1
ATOM 1487 C CA . LEU A 1 197 ? -52.730 -9.294 74.800 1.00 74.12 197 LEU A CA 1
ATOM 1488 C C . LEU A 1 197 ? -53.798 -9.292 73.688 1.00 74.12 197 LEU A C 1
ATOM 1490 O O . LEU A 1 197 ? -53.466 -9.291 72.504 1.00 74.12 197 LEU A O 1
ATOM 1494 N N . ASP A 1 198 ? -55.080 -9.210 74.053 1.00 72.31 198 ASP A N 1
ATOM 1495 C CA . ASP A 1 198 ? -56.195 -9.149 73.101 1.00 72.31 198 ASP A CA 1
ATOM 1496 C C . ASP A 1 198 ? -56.239 -7.796 72.357 1.00 72.31 198 ASP A C 1
ATOM 1498 O O . ASP A 1 198 ? -56.463 -7.753 71.144 1.00 72.31 198 ASP A O 1
ATOM 1502 N N . LYS A 1 199 ? -55.944 -6.673 73.040 1.00 70.38 199 LYS A N 1
ATOM 1503 C CA . LYS A 1 199 ? -55.792 -5.336 72.417 1.00 70.38 199 LYS A CA 1
ATOM 1504 C C . LYS A 1 199 ? -54.632 -5.260 71.427 1.00 70.38 199 LYS A C 1
ATOM 1506 O O . LYS A 1 199 ? -54.668 -4.433 70.512 1.00 70.38 199 LYS A O 1
ATOM 1511 N N . LEU A 1 200 ? -53.609 -6.097 71.592 1.00 66.06 200 LEU A N 1
ATOM 1512 C CA . LEU A 1 200 ? -52.511 -6.217 70.637 1.00 66.06 200 LEU A CA 1
ATOM 1513 C C . LEU A 1 200 ? -52.977 -6.759 69.273 1.00 66.06 200 LEU A C 1
ATOM 1515 O O . LEU A 1 200 ? -52.25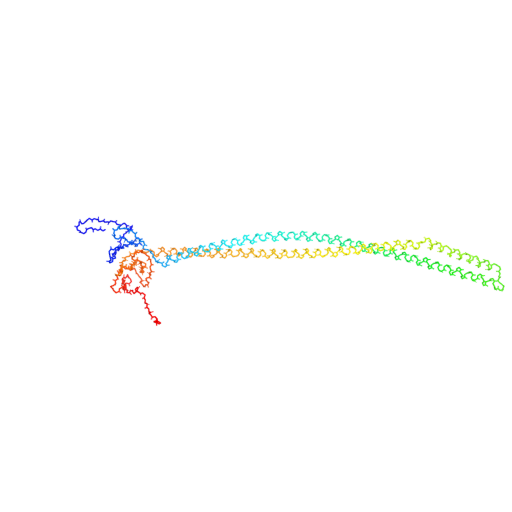6 -6.553 68.299 1.00 66.06 200 LEU A O 1
ATOM 1519 N N . ASN A 1 201 ? -54.193 -7.324 69.170 1.00 61.59 201 ASN A N 1
ATOM 1520 C CA . ASN A 1 201 ? -54.821 -7.829 67.941 1.00 61.59 201 ASN A CA 1
ATOM 1521 C C . ASN A 1 201 ? -53.814 -8.600 67.075 1.00 61.59 201 ASN A C 1
ATOM 1523 O O . ASN A 1 201 ? -53.458 -8.210 65.956 1.00 61.59 201 ASN A O 1
ATOM 1527 N N . THR A 1 202 ? -53.317 -9.673 67.685 1.00 60.09 202 THR A N 1
ATOM 1528 C CA . THR A 1 202 ? -52.203 -10.506 67.234 1.00 60.09 202 THR A CA 1
ATOM 1529 C C . THR A 1 202 ? -52.325 -10.886 65.757 1.00 60.09 202 THR A C 1
ATOM 1531 O O . THR A 1 202 ? -51.395 -10.656 64.991 1.00 60.09 202 THR A O 1
ATOM 1534 N N . SER A 1 203 ? -53.509 -11.318 65.303 1.00 62.97 203 SER A N 1
ATOM 1535 C CA . SER A 1 203 ? -53.674 -11.790 63.921 1.00 62.97 203 SER A CA 1
ATOM 1536 C C . SER A 1 203 ? -53.679 -10.680 62.860 1.00 62.97 203 SER A C 1
ATOM 1538 O O . SER A 1 203 ? -53.114 -10.873 61.786 1.00 62.97 203 SER A O 1
ATOM 1540 N N . GLU A 1 204 ? -54.274 -9.506 63.114 1.00 72.44 204 GLU A N 1
ATOM 1541 C CA . GLU A 1 204 ? -54.335 -8.443 62.095 1.00 72.44 204 GLU A CA 1
ATOM 1542 C C . GLU A 1 204 ? -53.006 -7.706 61.942 1.00 72.44 204 GLU A C 1
ATOM 1544 O O . GLU A 1 204 ? -52.626 -7.354 60.820 1.00 72.44 204 GLU A O 1
ATOM 1549 N N . LYS A 1 205 ? -52.293 -7.456 63.049 1.00 74.81 205 LYS A N 1
ATOM 1550 C CA . LYS A 1 205 ? -50.972 -6.818 62.993 1.00 74.81 205 LYS A CA 1
ATOM 1551 C C . LYS A 1 205 ? -49.933 -7.750 62.372 1.00 74.81 205 LYS A C 1
ATOM 1553 O O . LYS A 1 205 ? -49.204 -7.302 61.488 1.00 74.81 205 LYS A O 1
ATOM 1558 N N . GLU A 1 206 ? -49.922 -9.035 62.739 1.00 73.81 206 GLU A N 1
ATOM 1559 C CA . GLU A 1 206 ? -49.062 -10.038 62.093 1.00 73.81 206 GLU A CA 1
ATOM 1560 C C . GLU A 1 206 ? -49.394 -10.202 60.611 1.00 73.81 206 GLU A C 1
ATOM 1562 O O . GLU A 1 206 ? -48.488 -10.239 59.779 1.00 73.81 206 GLU A O 1
ATOM 1567 N N . LYS A 1 207 ? -50.682 -10.252 60.248 1.00 81.62 207 LYS A N 1
ATOM 1568 C CA . LYS A 1 207 ? -51.100 -10.354 58.845 1.00 81.62 207 LYS A CA 1
ATOM 1569 C C . LYS A 1 207 ? -50.616 -9.156 58.030 1.00 81.62 207 LYS A C 1
ATOM 1571 O O . LYS A 1 207 ? -50.019 -9.357 56.977 1.00 81.62 207 LYS A O 1
ATOM 1576 N N . LYS A 1 208 ? -50.786 -7.929 58.535 1.00 83.88 208 LYS A N 1
ATOM 1577 C CA . LYS A 1 208 ? -50.288 -6.709 57.875 1.00 83.88 208 LYS A CA 1
ATOM 1578 C C . LYS A 1 208 ? -48.761 -6.682 57.769 1.00 83.88 208 LYS A C 1
ATOM 1580 O O . LYS A 1 208 ? -48.242 -6.250 56.743 1.00 83.88 208 LYS A O 1
ATOM 1585 N N . ALA A 1 209 ? -48.040 -7.133 58.797 1.00 82.69 209 ALA A N 1
ATOM 1586 C CA . ALA A 1 209 ? -46.580 -7.218 58.767 1.00 82.69 209 ALA A CA 1
ATOM 1587 C C . ALA A 1 209 ? -46.089 -8.257 57.745 1.00 82.69 209 ALA A C 1
ATOM 1589 O O . ALA A 1 209 ? -45.228 -7.948 56.926 1.00 82.69 209 ALA A O 1
ATOM 1590 N N . ASN A 1 210 ? -46.703 -9.444 57.710 1.00 84.12 210 ASN A N 1
ATOM 1591 C CA . ASN A 1 210 ? -46.394 -10.484 56.726 1.00 84.12 210 ASN A CA 1
ATOM 1592 C C . ASN A 1 210 ? -46.759 -10.077 55.292 1.00 84.12 210 ASN A C 1
ATOM 1594 O O . ASN A 1 210 ? -46.033 -10.408 54.359 1.00 84.12 210 ASN A O 1
ATOM 1598 N N . GLU A 1 211 ? -47.873 -9.373 55.087 1.00 88.31 211 GLU A N 1
ATOM 1599 C CA . GLU A 1 211 ? -48.245 -8.835 53.772 1.00 88.31 211 GLU A CA 1
ATOM 1600 C C . GLU A 1 211 ? -47.236 -7.782 53.298 1.00 88.31 211 GLU A C 1
ATOM 1602 O O . GLU A 1 211 ? -46.798 -7.833 52.147 1.00 88.31 211 GLU A O 1
ATOM 1607 N N . LYS A 1 212 ? -46.800 -6.883 54.193 1.00 90.62 212 LYS A N 1
ATOM 1608 C CA . LYS A 1 212 ? -45.729 -5.920 53.902 1.00 90.62 212 LYS A 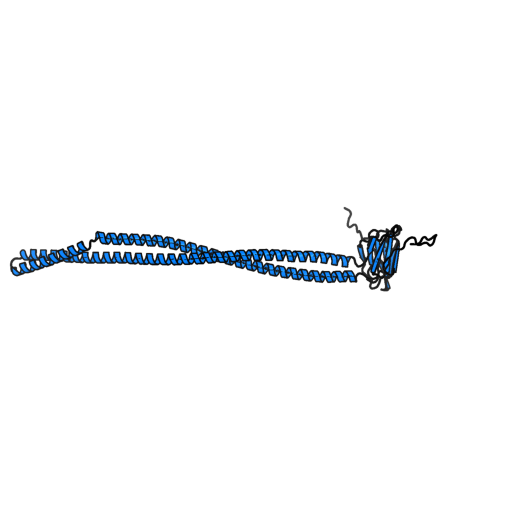CA 1
ATOM 1609 C C . LYS A 1 212 ? -44.414 -6.617 53.563 1.00 90.62 212 LYS A C 1
ATOM 1611 O O . LYS A 1 212 ? -43.818 -6.270 52.546 1.00 90.62 212 LYS A O 1
ATOM 1616 N N . LEU A 1 213 ? -44.003 -7.618 54.342 1.00 89.81 213 LEU A N 1
ATOM 1617 C CA . LEU A 1 213 ? -42.781 -8.382 54.087 1.00 89.81 213 LEU A CA 1
ATOM 1618 C C . LEU A 1 213 ? -42.829 -9.066 52.715 1.00 89.81 213 LEU A C 1
ATOM 1620 O O . LEU A 1 213 ? -41.933 -8.862 51.907 1.00 89.81 213 LEU A O 1
ATOM 1624 N N . LYS A 1 214 ? -43.930 -9.758 52.390 1.00 92.19 214 LYS A N 1
ATOM 1625 C CA . LYS A 1 214 ? -44.128 -10.376 51.066 1.00 92.19 214 LYS A CA 1
ATOM 1626 C C . LYS A 1 214 ? -44.074 -9.363 49.924 1.00 92.19 214 LYS A C 1
ATOM 1628 O O . LYS A 1 214 ? -43.539 -9.661 48.859 1.00 92.19 214 LYS A O 1
ATOM 1633 N N . SER A 1 215 ? -44.653 -8.178 50.118 1.00 91.88 215 SER A N 1
ATOM 1634 C CA . SER A 1 215 ? -44.598 -7.118 49.107 1.00 91.88 215 SER A CA 1
ATOM 1635 C C . SER A 1 215 ? -43.179 -6.569 48.920 1.00 91.88 215 SER A C 1
ATOM 1637 O O . SER A 1 215 ? -42.769 -6.315 47.786 1.00 91.88 215 SER A O 1
ATOM 1639 N N . ALA A 1 216 ? -42.412 -6.451 50.009 1.00 92.25 216 ALA A N 1
ATOM 1640 C CA . ALA A 1 216 ? -41.019 -6.024 49.980 1.00 92.25 216 ALA A CA 1
ATOM 1641 C C . ALA A 1 216 ? -40.114 -7.091 49.343 1.00 92.25 216 ALA A C 1
ATOM 1643 O O . ALA A 1 216 ? -39.297 -6.745 48.496 1.00 92.25 216 ALA A O 1
ATOM 1644 N N . ASP A 1 217 ? -40.319 -8.377 49.654 1.00 92.56 217 ASP A N 1
ATOM 1645 C CA . ASP A 1 217 ? -39.619 -9.504 49.020 1.00 92.56 217 ASP A CA 1
ATOM 1646 C C . ASP A 1 217 ? -39.829 -9.503 47.503 1.00 92.56 217 ASP A C 1
ATOM 1648 O O . ASP A 1 217 ? -38.870 -9.586 46.739 1.00 92.56 217 ASP A O 1
ATOM 1652 N N . LYS A 1 218 ? -41.080 -9.342 47.052 1.00 94.75 218 LYS A N 1
ATOM 1653 C CA . LYS A 1 218 ? -41.387 -9.268 45.619 1.00 94.75 218 LYS A CA 1
ATOM 1654 C C . LYS A 1 218 ? -40.721 -8.063 44.951 1.00 94.75 218 LYS A C 1
ATOM 1656 O O . LYS A 1 218 ? -40.172 -8.189 43.863 1.00 94.75 218 LYS A O 1
ATOM 1661 N N . THR A 1 219 ? -40.758 -6.904 45.608 1.00 94.31 219 THR A N 1
ATOM 1662 C CA . THR A 1 219 ? -40.125 -5.677 45.097 1.00 94.31 219 THR A CA 1
ATOM 1663 C C . THR A 1 219 ? -38.609 -5.839 44.988 1.00 94.31 219 THR A C 1
ATOM 1665 O O . THR A 1 219 ? -38.015 -5.368 44.020 1.00 94.31 219 THR A O 1
ATOM 1668 N N . LEU A 1 220 ? -37.987 -6.531 45.948 1.00 94.00 220 LEU A N 1
ATOM 1669 C CA . LEU A 1 220 ? -36.566 -6.865 45.906 1.00 94.00 220 LEU A CA 1
ATOM 1670 C C . LEU A 1 220 ? -36.246 -7.833 44.758 1.00 94.00 220 LEU A C 1
ATOM 1672 O O . LEU A 1 220 ? -35.280 -7.621 44.035 1.00 94.00 220 LEU A O 1
ATOM 1676 N N . GLU A 1 221 ? -37.059 -8.870 44.555 1.00 95.38 221 GLU A N 1
ATOM 1677 C CA . GLU A 1 221 ? -36.853 -9.826 43.460 1.00 95.38 221 GLU A CA 1
ATOM 1678 C C . GLU A 1 221 ? -36.983 -9.152 42.080 1.00 95.38 221 GLU A C 1
ATOM 1680 O O . GLU A 1 221 ? -36.181 -9.399 41.174 1.00 95.38 221 GLU A O 1
ATOM 1685 N N . ASP A 1 222 ? -37.978 -8.275 41.915 1.00 95.06 222 ASP A N 1
ATOM 1686 C CA . ASP A 1 222 ? -38.191 -7.520 40.679 1.00 95.06 222 ASP A CA 1
ATOM 1687 C C . ASP A 1 222 ? -37.045 -6.518 40.429 1.00 95.06 222 ASP A C 1
ATOM 1689 O O . ASP A 1 222 ? -36.568 -6.399 39.295 1.00 95.06 222 ASP A O 1
ATOM 1693 N N . SER A 1 223 ? -36.541 -5.843 41.472 1.00 93.94 223 SER A N 1
ATOM 1694 C CA . SER A 1 223 ? -35.400 -4.925 41.347 1.00 93.94 223 SER A CA 1
ATOM 1695 C C . SER A 1 223 ? -34.082 -5.656 41.072 1.00 93.94 223 SER A C 1
ATOM 1697 O O . SER A 1 223 ? -33.287 -5.170 40.267 1.00 93.94 223 SER A O 1
ATOM 1699 N N . GLU A 1 224 ? -33.872 -6.853 41.630 1.00 95.75 224 GLU A N 1
ATOM 1700 C CA . GLU A 1 224 ? -32.705 -7.697 41.340 1.00 95.75 224 GLU A CA 1
ATOM 1701 C C . GLU A 1 224 ? -32.673 -8.138 39.867 1.00 95.75 224 GLU A C 1
ATOM 1703 O O . GLU A 1 224 ? -31.628 -8.089 39.212 1.00 95.75 224 GLU A O 1
ATOM 1708 N N . LYS A 1 225 ? -33.821 -8.549 39.309 1.00 96.50 225 LYS A N 1
ATOM 1709 C CA . LYS A 1 225 ? -33.931 -8.926 37.887 1.00 96.50 225 LYS A CA 1
ATOM 1710 C C . LYS A 1 225 ? -33.609 -7.753 36.967 1.00 96.50 225 LYS A C 1
ATOM 1712 O O . LYS A 1 225 ? -32.878 -7.913 35.988 1.00 96.50 225 LYS A O 1
ATOM 1717 N N . GLU A 1 226 ? -34.144 -6.579 37.285 1.00 95.75 226 GLU A N 1
ATOM 1718 C CA . GLU A 1 226 ? -33.895 -5.358 36.523 1.00 95.75 226 GLU A CA 1
ATOM 1719 C C . GLU A 1 226 ? -32.435 -4.895 36.631 1.00 95.75 226 GLU A C 1
ATOM 1721 O O . GLU A 1 226 ? -31.867 -4.454 35.629 1.00 95.75 226 GLU A O 1
ATOM 1726 N N . LEU A 1 227 ? -31.804 -5.060 37.798 1.00 95.75 227 LEU A N 1
ATOM 1727 C CA . LEU A 1 227 ? -30.379 -4.799 37.991 1.00 95.75 227 LEU A CA 1
ATOM 1728 C C . LEU A 1 227 ? -29.521 -5.726 37.121 1.00 95.75 227 LEU A C 1
ATOM 1730 O O . LEU A 1 227 ? -28.719 -5.234 36.331 1.00 95.75 227 LEU A O 1
ATOM 1734 N N . LYS A 1 228 ? -29.751 -7.045 37.163 1.00 96.56 228 LYS A N 1
ATOM 1735 C CA . LYS A 1 228 ? -29.015 -8.018 36.326 1.00 96.56 228 LYS A CA 1
ATOM 1736 C C . LYS A 1 228 ? -29.140 -7.715 34.833 1.00 96.56 228 LYS A C 1
ATOM 1738 O O . LYS A 1 228 ? -28.183 -7.857 34.070 1.00 96.56 228 LYS A O 1
ATOM 1743 N N . LYS A 1 229 ? -30.323 -7.280 34.392 1.00 96.38 229 LYS A N 1
ATOM 1744 C CA . LYS A 1 229 ? -30.553 -6.862 33.004 1.00 96.38 229 LYS A CA 1
ATOM 1745 C C . LYS A 1 229 ? -29.750 -5.607 32.647 1.00 96.38 229 LYS A C 1
ATOM 1747 O O . LYS A 1 229 ? -29.194 -5.545 31.550 1.00 96.38 229 LYS A O 1
ATOM 1752 N N . ALA A 1 230 ? -29.679 -4.630 33.551 1.00 96.25 230 ALA A N 1
ATOM 1753 C CA . ALA A 1 230 ? -28.881 -3.422 33.362 1.00 96.25 230 ALA A CA 1
ATOM 1754 C C . ALA A 1 230 ? -27.370 -3.713 33.370 1.00 96.25 230 ALA A C 1
ATOM 1756 O O . ALA A 1 230 ? -26.655 -3.181 32.527 1.00 96.25 230 ALA A O 1
ATOM 1757 N N . GLU A 1 231 ? -26.893 -4.609 34.238 1.00 96.38 231 GLU A N 1
ATOM 1758 C CA . GLU A 1 231 ? -25.493 -5.057 34.275 1.00 96.38 231 GLU A CA 1
ATOM 1759 C C . GLU A 1 231 ? -25.076 -5.710 32.955 1.00 96.38 231 GLU A C 1
ATOM 1761 O O . GLU A 1 231 ? -24.044 -5.360 32.379 1.00 96.38 231 GLU A O 1
ATOM 1766 N N . LEU A 1 232 ? -25.908 -6.614 32.427 1.00 96.31 232 LEU A N 1
ATOM 1767 C CA . LEU A 1 232 ? -25.661 -7.244 31.132 1.00 96.31 232 LEU A CA 1
ATOM 1768 C C . LEU A 1 232 ? -25.656 -6.213 29.993 1.00 96.31 232 LEU A C 1
ATOM 1770 O O . LEU A 1 232 ? -24.794 -6.263 29.117 1.00 96.31 232 LEU A O 1
ATOM 1774 N N . ALA A 1 233 ? -26.599 -5.264 30.003 1.00 96.06 233 ALA A N 1
ATOM 1775 C CA . ALA A 1 233 ? -26.647 -4.190 29.013 1.00 96.06 233 ALA A CA 1
ATOM 1776 C C . ALA A 1 233 ? -25.395 -3.295 29.073 1.00 96.06 233 ALA A C 1
ATOM 1778 O O . ALA A 1 233 ? -24.827 -2.983 28.026 1.00 96.06 233 ALA A O 1
ATOM 1779 N N . GLY A 1 234 ? -24.932 -2.945 30.278 1.00 96.38 234 GLY A N 1
ATOM 1780 C CA . GLY A 1 234 ? -23.691 -2.202 30.500 1.00 96.38 234 GLY A CA 1
ATOM 1781 C C . GLY A 1 234 ? -22.465 -2.961 29.997 1.00 96.38 234 GLY A C 1
ATOM 1782 O O . GLY A 1 234 ? -21.688 -2.423 29.212 1.00 96.38 234 GLY A O 1
ATOM 1783 N N . SER A 1 235 ? -22.338 -4.243 30.352 1.00 97.00 235 SER A N 1
ATOM 1784 C CA . SER A 1 235 ? -21.236 -5.103 29.899 1.00 97.00 235 SER A CA 1
ATOM 1785 C C . SER A 1 235 ? -21.180 -5.233 28.370 1.00 97.00 235 SER A C 1
ATOM 1787 O O . SER A 1 235 ? -20.108 -5.120 27.761 1.00 97.00 235 SER A O 1
ATOM 1789 N N . ASN A 1 236 ? -22.337 -5.398 27.723 1.00 96.75 236 ASN A N 1
ATOM 1790 C CA . ASN A 1 236 ? -22.434 -5.453 26.265 1.00 96.75 236 ASN A CA 1
ATOM 1791 C C . ASN A 1 236 ? -22.045 -4.115 25.617 1.00 96.75 236 ASN A C 1
ATOM 1793 O O . ASN A 1 236 ? -21.264 -4.103 24.665 1.00 96.75 236 ASN A O 1
ATOM 1797 N N . ALA A 1 237 ? -22.537 -2.988 26.143 1.00 96.94 237 ALA A N 1
ATOM 1798 C CA . ALA A 1 237 ? -22.207 -1.660 25.625 1.00 96.94 237 ALA A CA 1
ATOM 1799 C C . ALA A 1 237 ? -20.708 -1.341 25.767 1.00 96.94 237 ALA A C 1
ATOM 1801 O O . ALA A 1 237 ? -20.086 -0.836 24.830 1.00 96.94 237 ALA A O 1
ATOM 1802 N N . GLN A 1 238 ? -20.102 -1.710 26.897 1.00 97.25 238 GLN A N 1
ATOM 1803 C CA . GLN A 1 238 ? -18.670 -1.548 27.137 1.00 97.25 238 GLN A CA 1
ATOM 1804 C C . GLN A 1 238 ? -17.831 -2.424 26.192 1.00 97.25 238 GLN A C 1
ATOM 1806 O O . GLN A 1 238 ? -16.793 -1.993 25.681 1.00 97.25 238 GLN A O 1
ATOM 1811 N N . THR A 1 239 ? -18.299 -3.641 25.903 1.00 97.62 239 THR A N 1
ATOM 1812 C CA . THR A 1 239 ? -17.661 -4.534 24.927 1.00 97.62 239 THR A CA 1
ATOM 1813 C C . THR A 1 239 ? -17.710 -3.950 23.516 1.00 97.62 239 THR A C 1
ATOM 1815 O O . THR A 1 239 ? -16.682 -3.930 22.836 1.00 97.62 239 THR A O 1
ATOM 1818 N N . GLU A 1 240 ? -18.857 -3.418 23.087 1.00 96.75 240 GLU A N 1
ATOM 1819 C CA . GLU A 1 240 ? -18.985 -2.742 21.790 1.00 96.75 240 GLU A CA 1
ATOM 1820 C C . GLU A 1 240 ? -18.095 -1.501 21.690 1.00 96.75 240 GLU A C 1
ATOM 1822 O O . GLU A 1 240 ? -17.442 -1.305 20.665 1.00 96.75 240 GLU A O 1
ATOM 1827 N N . LEU A 1 241 ? -17.993 -0.697 22.754 1.00 98.06 241 LEU A N 1
ATOM 1828 C CA . LEU A 1 241 ? -17.077 0.445 22.795 1.00 98.06 241 LEU A CA 1
ATOM 1829 C C . LEU A 1 241 ? -15.618 0.003 22.636 1.00 98.06 241 LEU A C 1
ATOM 1831 O O . LEU A 1 241 ? -14.875 0.585 21.845 1.00 98.06 241 LEU A O 1
ATOM 1835 N N . ARG A 1 242 ? -15.209 -1.066 23.327 1.00 98.12 242 ARG A N 1
ATOM 1836 C CA . ARG A 1 242 ? -13.859 -1.632 23.196 1.00 98.12 242 ARG A CA 1
ATOM 1837 C C . ARG A 1 242 ? -13.573 -2.107 21.769 1.00 98.12 242 ARG A C 1
ATOM 1839 O O . ARG A 1 242 ? -12.491 -1.845 21.248 1.00 98.12 242 ARG A O 1
ATOM 1846 N N . LEU A 1 243 ? -14.523 -2.799 21.138 1.00 98.06 243 LEU A N 1
ATOM 1847 C CA . LEU A 1 243 ? -14.387 -3.267 19.755 1.00 98.06 243 LEU A CA 1
ATOM 1848 C C . LEU A 1 243 ? -14.351 -2.103 18.758 1.00 98.06 243 LEU A C 1
ATOM 1850 O O . LEU A 1 243 ? -13.543 -2.127 17.831 1.00 98.06 243 LEU A O 1
ATOM 1854 N N . ALA A 1 244 ? -15.182 -1.079 18.959 1.00 98.19 244 ALA A N 1
ATOM 1855 C CA . ALA A 1 244 ? -15.186 0.121 18.132 1.00 98.19 244 ALA A CA 1
ATOM 1856 C C . ALA A 1 244 ? -13.852 0.877 18.225 1.00 98.19 244 ALA A C 1
ATOM 1858 O O . ALA A 1 244 ? -13.306 1.255 17.192 1.00 98.19 244 ALA A O 1
ATOM 1859 N N . ASN A 1 245 ? -13.299 1.039 19.433 1.00 98.12 245 ASN A N 1
ATOM 1860 C CA . ASN A 1 245 ? -11.989 1.667 19.633 1.00 98.12 245 ASN A CA 1
ATOM 1861 C C . ASN A 1 245 ? -10.884 0.886 18.920 1.00 98.12 245 ASN A C 1
ATOM 1863 O O . ASN A 1 245 ? -10.125 1.466 18.153 1.00 98.12 245 ASN A O 1
ATOM 1867 N N . LYS A 1 246 ? -10.859 -0.443 19.079 1.00 98.25 246 LYS A N 1
ATOM 1868 C CA . LYS A 1 246 ? -9.887 -1.293 18.384 1.00 98.25 246 LYS A CA 1
ATOM 1869 C C . LYS A 1 246 ? -9.972 -1.141 16.858 1.00 98.25 246 LYS A C 1
ATOM 1871 O O . LYS A 1 246 ? -8.946 -1.001 16.202 1.00 98.25 246 LYS A O 1
ATOM 1876 N N . ALA A 1 247 ? -11.181 -1.134 16.294 1.00 97.94 247 ALA A N 1
ATOM 1877 C CA . ALA A 1 247 ? -11.376 -0.927 14.858 1.00 97.94 247 ALA A CA 1
ATOM 1878 C C . ALA A 1 247 ? -10.931 0.478 14.401 1.00 97.94 247 ALA A C 1
ATOM 1880 O O . ALA A 1 247 ? -10.399 0.630 13.300 1.00 97.94 247 ALA A O 1
ATOM 1881 N N . ALA A 1 248 ? -11.120 1.504 15.238 1.00 98.31 248 ALA A N 1
ATOM 1882 C CA . ALA A 1 248 ? -10.634 2.853 14.966 1.00 98.31 248 ALA A CA 1
ATOM 1883 C C . ALA A 1 248 ? -9.098 2.915 14.961 1.00 98.31 248 ALA A C 1
ATOM 1885 O O . ALA A 1 248 ? -8.528 3.474 14.022 1.00 98.31 248 ALA A O 1
ATOM 1886 N N . ASP A 1 249 ? -8.434 2.273 15.922 1.00 97.88 249 ASP A N 1
ATOM 1887 C CA . ASP A 1 249 ? -6.970 2.186 15.974 1.00 97.88 249 ASP A CA 1
ATOM 1888 C C . ASP A 1 249 ? -6.406 1.459 14.743 1.00 97.88 249 ASP A C 1
ATOM 1890 O O . ASP A 1 249 ? -5.496 1.958 14.078 1.00 97.88 249 ASP A O 1
ATOM 1894 N N . GLU A 1 250 ? -6.997 0.319 14.367 1.00 98.00 250 GLU A N 1
ATOM 1895 C CA . GLU A 1 250 ? -6.627 -0.424 13.154 1.00 98.00 250 GLU A CA 1
ATOM 1896 C C . GLU A 1 250 ? -6.806 0.430 11.888 1.00 98.00 250 GLU A C 1
ATOM 1898 O O . GLU A 1 250 ? -5.935 0.454 11.015 1.00 98.00 250 GLU A O 1
ATOM 1903 N N . SER A 1 251 ? -7.900 1.195 11.797 1.00 97.88 251 SER A N 1
ATOM 1904 C CA . SER A 1 251 ? -8.124 2.106 10.669 1.00 97.88 251 SER A CA 1
ATOM 1905 C C . SER A 1 251 ? -7.122 3.269 10.628 1.00 97.88 251 SER A C 1
ATOM 1907 O O . SER A 1 251 ? -6.730 3.696 9.542 1.00 97.88 251 SER A O 1
ATOM 1909 N N . ALA A 1 252 ? -6.645 3.746 11.783 1.00 98.06 252 ALA A N 1
ATOM 1910 C CA . ALA A 1 252 ? -5.607 4.771 11.857 1.00 98.06 252 ALA A CA 1
ATOM 1911 C C . ALA A 1 252 ? -4.249 4.234 11.377 1.00 98.06 252 ALA A C 1
ATOM 1913 O O . ALA A 1 252 ? -3.551 4.918 10.626 1.00 98.06 252 ALA A O 1
ATOM 1914 N N . ILE A 1 253 ? -3.908 2.990 11.737 1.00 98.00 253 ILE A N 1
ATOM 1915 C CA . ILE A 1 253 ? -2.714 2.294 11.230 1.00 98.00 253 ILE A CA 1
ATOM 1916 C C . ILE A 1 253 ? -2.796 2.111 9.707 1.00 98.00 253 ILE A C 1
ATOM 1918 O O . ILE A 1 253 ? -1.802 2.279 9.001 1.00 98.00 253 ILE A O 1
ATOM 1922 N N . ALA A 1 254 ? -3.977 1.804 9.164 1.00 98.00 254 ALA A N 1
ATOM 1923 C CA . ALA A 1 254 ? -4.158 1.699 7.717 1.00 98.00 254 ALA A CA 1
ATOM 1924 C C . ALA A 1 254 ? -3.887 3.038 7.001 1.00 98.00 254 ALA A C 1
ATOM 1926 O O . ALA A 1 254 ? -3.241 3.055 5.954 1.00 98.00 254 ALA A O 1
ATOM 1927 N N . VAL A 1 255 ? -4.315 4.164 7.585 1.00 98.50 255 VAL A N 1
ATOM 1928 C CA . VAL A 1 255 ? -4.033 5.509 7.054 1.00 98.50 255 VAL A CA 1
ATOM 1929 C C . VAL A 1 255 ? -2.540 5.826 7.093 1.00 98.50 255 VAL A C 1
ATOM 1931 O O . VAL A 1 255 ? -1.999 6.310 6.098 1.00 98.50 255 VAL A O 1
ATOM 1934 N N . THR A 1 256 ? -1.847 5.549 8.201 1.00 98.19 256 THR A N 1
ATOM 1935 C CA . THR A 1 256 ? -0.395 5.785 8.278 1.00 98.19 256 THR A CA 1
ATOM 1936 C C . THR A 1 256 ? 0.369 4.912 7.286 1.00 98.19 256 THR A C 1
ATOM 1938 O O . THR A 1 256 ? 1.225 5.421 6.569 1.00 98.19 256 THR A O 1
ATOM 1941 N N . THR A 1 257 ? -0.007 3.639 7.160 1.00 98.25 257 THR A N 1
ATOM 1942 C CA . THR A 1 257 ? 0.572 2.708 6.179 1.00 98.25 257 THR A CA 1
ATOM 1943 C C . THR A 1 257 ? 0.378 3.211 4.748 1.00 98.25 257 THR A C 1
ATOM 1945 O O . THR A 1 257 ? 1.328 3.220 3.967 1.00 98.25 257 THR A O 1
ATOM 1948 N N . ALA A 1 258 ? -0.824 3.687 4.402 1.00 98.25 258 ALA A N 1
ATOM 1949 C CA . ALA A 1 258 ? -1.096 4.252 3.083 1.00 98.25 258 ALA A CA 1
ATOM 1950 C C . ALA A 1 258 ? -0.245 5.504 2.803 1.00 98.25 258 ALA A C 1
ATOM 1952 O O . ALA A 1 258 ? 0.283 5.645 1.704 1.00 98.25 258 ALA A O 1
ATOM 1953 N N . LYS A 1 259 ? -0.043 6.380 3.798 1.00 98.38 259 LYS A N 1
ATOM 1954 C CA . LYS A 1 259 ? 0.839 7.555 3.664 1.00 98.38 259 LYS A CA 1
ATOM 1955 C C . LYS A 1 259 ? 2.296 7.163 3.424 1.00 98.38 259 LYS A C 1
ATOM 1957 O O . LYS A 1 259 ? 2.938 7.739 2.553 1.00 98.38 259 LYS A O 1
ATOM 1962 N N . THR A 1 260 ? 2.809 6.169 4.148 1.00 98.31 260 THR A N 1
ATOM 1963 C CA . THR A 1 260 ? 4.173 5.660 3.933 1.00 98.31 260 THR A CA 1
ATOM 1964 C C . THR A 1 260 ? 4.335 5.035 2.546 1.00 98.31 260 THR A C 1
ATOM 1966 O O . THR A 1 260 ? 5.360 5.249 1.905 1.00 98.31 260 THR A O 1
ATOM 1969 N N . ALA A 1 261 ? 3.325 4.311 2.053 1.00 98.25 261 ALA A N 1
ATOM 1970 C CA . ALA A 1 261 ? 3.343 3.757 0.700 1.00 98.25 261 ALA A CA 1
ATOM 1971 C C . ALA A 1 261 ? 3.355 4.852 -0.381 1.00 98.25 261 ALA A C 1
ATOM 1973 O O . ALA A 1 261 ? 4.108 4.736 -1.342 1.00 98.25 261 ALA A O 1
ATOM 1974 N N . ILE A 1 262 ? 2.590 5.940 -0.196 1.00 98.50 262 ILE A N 1
ATOM 1975 C CA . ILE A 1 262 ? 2.641 7.106 -1.096 1.00 98.50 262 ILE A CA 1
ATOM 1976 C C . ILE A 1 262 ? 4.045 7.701 -1.122 1.00 98.50 262 ILE A C 1
ATOM 1978 O O . ILE A 1 262 ? 4.562 7.919 -2.210 1.00 98.50 262 ILE A O 1
ATOM 1982 N N . GLN A 1 263 ? 4.665 7.928 0.041 1.00 98.25 263 GLN A N 1
ATOM 1983 C CA . GLN A 1 263 ? 6.014 8.498 0.090 1.00 98.25 263 GLN A CA 1
ATOM 1984 C C . GLN A 1 263 ? 7.008 7.632 -0.691 1.00 98.25 263 GLN A C 1
ATOM 1986 O O . GLN A 1 263 ? 7.726 8.143 -1.538 1.00 98.25 263 GLN A O 1
ATOM 1991 N N . LYS A 1 264 ? 6.988 6.312 -0.469 1.00 98.44 264 LYS A N 1
ATOM 1992 C CA . LYS A 1 264 ? 7.858 5.376 -1.192 1.00 98.44 264 LYS A CA 1
ATOM 1993 C C . LYS A 1 264 ? 7.639 5.437 -2.708 1.00 98.44 264 LYS A C 1
ATOM 1995 O O . LYS A 1 264 ? 8.607 5.472 -3.458 1.00 98.44 264 LYS A O 1
ATOM 2000 N N . ALA A 1 265 ? 6.383 5.466 -3.153 1.00 98.38 265 ALA A N 1
ATOM 2001 C CA . ALA A 1 265 ? 6.054 5.556 -4.574 1.00 98.38 265 ALA A CA 1
ATOM 2002 C C . ALA A 1 265 ? 6.454 6.915 -5.183 1.00 98.38 265 ALA A C 1
ATOM 2004 O O . ALA A 1 265 ? 6.868 6.981 -6.339 1.00 98.38 265 ALA A O 1
ATOM 2005 N N . GLU A 1 266 ? 6.351 8.008 -4.421 1.00 98.38 266 GLU A N 1
ATOM 2006 C CA . GLU A 1 266 ? 6.810 9.333 -4.854 1.00 98.38 266 GLU A CA 1
ATOM 2007 C C . GLU A 1 266 ? 8.342 9.391 -4.966 1.00 98.38 266 GLU A C 1
ATOM 2009 O O . GLU A 1 266 ? 8.839 9.906 -5.969 1.00 98.38 266 GLU A O 1
ATOM 2014 N N . ASP A 1 267 ? 9.074 8.779 -4.030 1.00 98.25 267 ASP A N 1
ATOM 2015 C CA . ASP A 1 267 ? 10.537 8.659 -4.086 1.00 98.25 267 ASP A CA 1
ATOM 2016 C C . ASP A 1 267 ? 10.984 7.844 -5.320 1.00 98.25 267 ASP A C 1
ATOM 2018 O O . ASP A 1 267 ? 11.873 8.258 -6.067 1.00 98.25 267 ASP A O 1
ATOM 2022 N N . GLU A 1 268 ? 10.332 6.706 -5.591 1.00 97.56 268 GLU A N 1
ATOM 2023 C CA . GLU A 1 268 ? 10.604 5.866 -6.771 1.00 97.56 268 GLU A CA 1
ATOM 2024 C C . GLU A 1 268 ? 10.281 6.588 -8.087 1.00 97.56 268 GLU A C 1
ATOM 2026 O O . GLU A 1 268 ? 11.024 6.479 -9.071 1.00 97.56 268 GLU A O 1
ATOM 2031 N N . ARG A 1 269 ? 9.198 7.374 -8.111 1.00 98.25 269 ARG A N 1
ATOM 2032 C CA . ARG A 1 269 ? 8.852 8.232 -9.249 1.00 98.25 269 ARG A CA 1
ATOM 2033 C C . ARG A 1 269 ? 9.940 9.273 -9.500 1.00 98.25 269 ARG A C 1
ATOM 2035 O O . ARG A 1 269 ? 10.342 9.442 -10.648 1.00 98.25 269 ARG A O 1
ATOM 2042 N N . GLU A 1 270 ? 10.407 9.963 -8.462 1.00 98.12 270 GLU A N 1
ATOM 2043 C CA . GLU A 1 270 ? 11.453 10.988 -8.582 1.00 98.12 270 GLU A CA 1
ATOM 2044 C C . GLU A 1 270 ? 12.787 10.398 -9.037 1.00 98.12 270 GLU A C 1
ATOM 2046 O O . GLU A 1 270 ? 13.435 10.948 -9.930 1.00 98.12 270 GLU A O 1
ATOM 2051 N N . GLN A 1 271 ? 13.163 9.235 -8.500 1.00 97.69 271 GLN A N 1
ATOM 2052 C CA . GLN A 1 271 ? 14.330 8.500 -8.978 1.00 97.69 271 GLN A CA 1
ATOM 2053 C C . GLN A 1 271 ? 14.193 8.160 -10.470 1.00 97.69 271 GLN A C 1
ATOM 2055 O O . GLN A 1 271 ? 15.109 8.413 -11.253 1.00 97.69 271 GLN A O 1
ATOM 2060 N N . THR A 1 272 ? 13.041 7.626 -10.881 1.00 97.62 272 THR A N 1
ATOM 2061 C CA . THR A 1 272 ? 12.789 7.249 -12.280 1.00 97.62 272 THR A CA 1
ATOM 2062 C C . THR A 1 272 ? 12.818 8.464 -13.210 1.00 97.62 272 THR A C 1
ATOM 2064 O O . THR A 1 272 ? 13.324 8.378 -14.328 1.00 97.62 272 THR A O 1
ATOM 2067 N N . GLU A 1 273 ? 12.312 9.610 -12.757 1.00 98.25 273 GLU A N 1
ATOM 2068 C CA . GLU A 1 273 ? 12.355 10.869 -13.504 1.00 98.25 273 GLU A CA 1
ATOM 2069 C C . GLU A 1 273 ? 13.795 11.374 -13.685 1.00 98.25 273 GLU A C 1
ATOM 2071 O O . GLU A 1 273 ? 14.185 11.732 -14.796 1.00 98.25 273 GLU A O 1
ATOM 2076 N N . ALA A 1 274 ? 14.626 11.313 -12.642 1.00 98.12 274 ALA A N 1
ATOM 2077 C CA . ALA A 1 274 ? 16.045 11.659 -12.743 1.00 98.12 274 ALA A CA 1
ATOM 2078 C C . ALA A 1 274 ? 16.817 10.715 -13.690 1.00 98.12 274 ALA A C 1
ATOM 2080 O O . ALA A 1 274 ? 17.668 11.156 -14.475 1.00 98.12 274 ALA A O 1
ATOM 2081 N N . GLU A 1 275 ? 16.509 9.416 -13.652 1.00 97.44 275 GLU A N 1
ATOM 2082 C CA . GLU A 1 275 ? 17.073 8.422 -14.570 1.00 97.44 275 GLU A CA 1
ATOM 2083 C C . GLU A 1 275 ? 16.629 8.665 -16.019 1.00 97.44 275 GLU A C 1
ATOM 2085 O O . GLU A 1 275 ? 17.452 8.557 -16.928 1.00 97.44 275 GLU A O 1
ATOM 2090 N N . LEU A 1 276 ? 15.368 9.052 -16.245 1.00 97.75 276 LEU A N 1
ATOM 2091 C CA . LEU A 1 276 ? 14.859 9.436 -17.563 1.00 97.75 276 LEU A CA 1
ATOM 2092 C C . LEU A 1 276 ? 15.587 10.666 -18.112 1.00 97.75 276 LEU A C 1
ATOM 2094 O O . LEU A 1 276 ? 16.002 10.660 -19.268 1.00 97.75 276 LEU A O 1
ATOM 2098 N N . GLU A 1 277 ? 15.774 11.712 -17.309 1.00 97.44 277 GLU A N 1
ATOM 2099 C CA . GLU A 1 277 ? 16.487 12.911 -17.763 1.00 97.44 277 GLU A CA 1
ATOM 2100 C C . GLU A 1 277 ? 17.958 12.612 -18.084 1.00 97.44 277 GLU A C 1
ATOM 2102 O O . GLU A 1 277 ? 18.494 13.081 -19.092 1.00 97.44 277 GLU A O 1
ATOM 2107 N N . THR A 1 278 ? 18.594 11.736 -17.302 1.00 97.44 278 THR A N 1
ATOM 2108 C CA . THR A 1 278 ? 19.942 11.232 -17.601 1.00 97.44 278 THR A CA 1
ATOM 2109 C C . THR A 1 278 ? 19.964 10.422 -18.902 1.00 97.44 278 THR A C 1
ATOM 2111 O O . THR A 1 278 ? 20.852 10.614 -19.734 1.00 97.44 278 THR A O 1
ATOM 2114 N N . ALA A 1 279 ? 18.969 9.557 -19.119 1.00 96.56 279 ALA A N 1
ATOM 2115 C CA . ALA A 1 279 ? 18.840 8.753 -20.331 1.00 96.5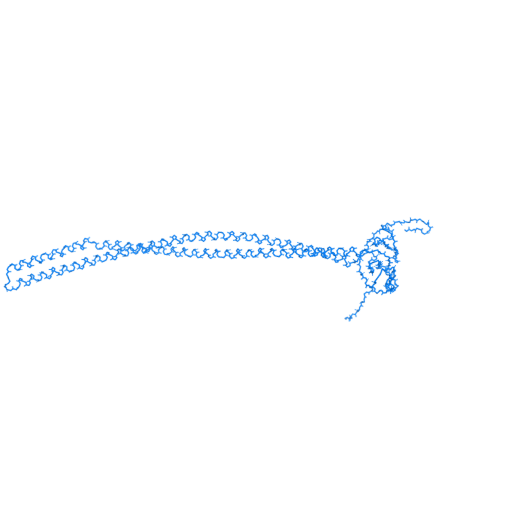6 279 ALA A CA 1
ATOM 2116 C C . ALA A 1 279 ? 18.622 9.621 -21.579 1.00 96.56 279 ALA A C 1
ATOM 2118 O O . ALA A 1 279 ? 19.314 9.439 -22.580 1.00 96.56 279 ALA A O 1
ATOM 2119 N N . LYS A 1 280 ? 17.726 10.613 -21.511 1.00 96.19 280 LYS A N 1
ATOM 2120 C CA . LYS A 1 280 ? 17.484 11.578 -22.596 1.00 96.19 280 LYS A CA 1
ATOM 2121 C C . LYS A 1 280 ? 18.739 12.367 -22.933 1.00 96.19 280 LYS A C 1
ATOM 2123 O O . LYS A 1 280 ? 19.062 12.532 -24.108 1.00 96.19 280 LYS A O 1
ATOM 2128 N N . LYS A 1 281 ? 19.466 12.828 -21.913 1.00 95.25 281 LYS A N 1
ATOM 2129 C CA . LYS A 1 281 ? 20.745 13.509 -22.110 1.00 95.25 281 LYS A CA 1
ATOM 2130 C C . LYS A 1 281 ? 21.739 12.602 -22.838 1.00 95.25 281 LYS A C 1
ATOM 2132 O O . LYS A 1 281 ? 22.298 13.028 -23.842 1.00 95.25 281 LYS A O 1
ATOM 2137 N N . GLY A 1 282 ? 21.887 11.350 -22.403 1.00 93.62 282 GLY A N 1
ATOM 2138 C CA . GLY A 1 282 ? 22.740 10.365 -23.075 1.00 93.62 282 GLY A CA 1
ATOM 2139 C C . GLY A 1 282 ? 22.313 10.072 -24.519 1.00 93.62 282 GLY A C 1
ATOM 2140 O O . GLY A 1 282 ? 23.160 9.945 -25.400 1.00 93.62 282 GLY A O 1
ATOM 2141 N N . ALA A 1 283 ? 21.007 10.027 -24.798 1.00 93.81 283 ALA A N 1
ATOM 2142 C CA . ALA A 1 283 ? 20.486 9.868 -26.153 1.00 93.81 283 ALA A CA 1
ATOM 2143 C C . ALA A 1 283 ? 20.870 11.054 -27.056 1.00 93.81 283 ALA A C 1
ATOM 2145 O O . ALA A 1 283 ? 21.359 10.840 -28.163 1.00 93.81 283 ALA A O 1
ATOM 2146 N N . VAL A 1 284 ? 20.741 12.292 -26.572 1.00 92.88 284 VAL A N 1
ATOM 2147 C CA . VAL A 1 284 ? 21.154 13.496 -27.318 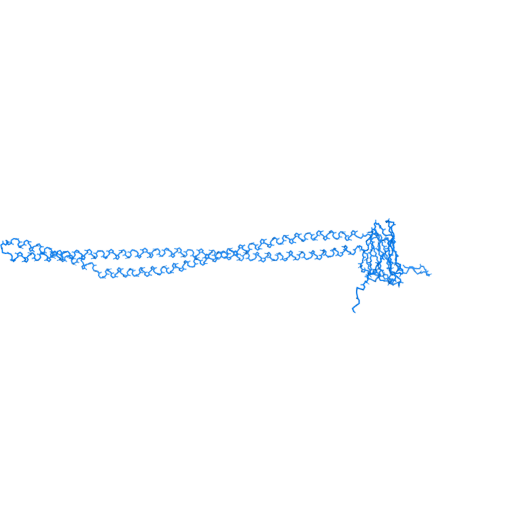1.00 92.88 284 VAL A CA 1
ATOM 2148 C C . VAL A 1 284 ? 22.675 13.574 -27.476 1.00 92.88 284 VAL A C 1
ATOM 2150 O O . VAL A 1 284 ? 23.167 13.935 -28.542 1.00 92.88 284 VAL A O 1
ATOM 2153 N N . GLU A 1 285 ? 23.438 13.218 -26.442 1.00 91.88 285 GLU A N 1
ATOM 2154 C CA . GLU A 1 285 ? 24.905 13.184 -26.495 1.00 91.88 285 GLU A CA 1
ATOM 2155 C C . GLU A 1 285 ? 25.431 12.116 -27.459 1.00 91.88 285 GLU A C 1
ATOM 2157 O O . GLU A 1 285 ? 26.501 12.300 -28.039 1.00 91.88 285 GLU A O 1
ATOM 2162 N N . SER A 1 286 ? 24.667 11.043 -27.690 1.00 92.31 286 SER A N 1
ATOM 2163 C CA . SER A 1 286 ? 24.996 10.048 -28.714 1.00 92.31 286 SER A CA 1
ATOM 2164 C C . SER A 1 286 ? 24.825 10.568 -30.147 1.00 92.31 286 SER A C 1
ATOM 2166 O O . SER A 1 286 ? 25.338 9.962 -31.079 1.00 92.31 286 SER A O 1
ATOM 2168 N N . GLU A 1 287 ? 24.138 11.697 -30.358 1.00 93.94 287 GLU A N 1
ATOM 2169 C CA . GLU A 1 287 ? 24.049 12.326 -31.677 1.00 93.94 287 GLU A CA 1
ATOM 2170 C C . GLU A 1 287 ? 25.342 13.104 -31.976 1.00 93.94 287 GLU A C 1
ATOM 2172 O O . GLU A 1 287 ? 25.541 14.238 -31.515 1.00 93.94 287 GLU A O 1
ATOM 2177 N N . GLN A 1 288 ? 26.224 12.499 -32.774 1.00 94.31 288 GLN A N 1
ATOM 2178 C CA . GLN A 1 288 ? 27.502 13.075 -33.200 1.00 94.31 288 GLN A CA 1
ATOM 2179 C C . GLN A 1 288 ? 27.601 13.208 -34.729 1.00 94.31 288 GLN A C 1
ATOM 2181 O O . GLN A 1 288 ? 26.862 12.542 -35.457 1.00 94.31 288 GLN A O 1
ATOM 2186 N N . PRO A 1 289 ? 28.475 14.098 -35.249 1.00 94.94 289 PRO A N 1
ATOM 2187 C CA . PRO A 1 289 ? 28.688 14.249 -36.685 1.00 94.94 289 PRO A CA 1
ATOM 2188 C C . PRO A 1 289 ? 29.020 12.920 -37.364 1.00 94.94 289 PRO A C 1
ATOM 2190 O O . PRO A 1 289 ? 29.949 12.222 -36.959 1.00 94.94 289 PRO A O 1
ATOM 2193 N N . ILE A 1 290 ? 28.296 12.600 -38.434 1.00 96.31 290 ILE A N 1
ATOM 2194 C CA . ILE A 1 290 ? 28.504 11.370 -39.203 1.00 96.31 290 ILE A CA 1
ATOM 2195 C C . ILE A 1 290 ? 29.490 11.676 -40.330 1.00 96.31 290 ILE A C 1
ATOM 2197 O O . ILE A 1 290 ? 29.366 12.691 -41.016 1.00 96.31 290 ILE A O 1
ATOM 2201 N N . ARG A 1 291 ? 30.490 10.814 -40.530 1.00 95.31 291 ARG A N 1
ATOM 2202 C CA . ARG A 1 291 ? 31.577 11.023 -41.504 1.00 95.31 291 ARG A CA 1
ATOM 2203 C C . ARG A 1 291 ? 31.607 10.001 -42.625 1.00 95.31 291 ARG A C 1
ATOM 2205 O O . ARG A 1 291 ? 32.142 10.303 -43.686 1.00 95.31 291 ARG A O 1
ATOM 2212 N N . ALA A 1 292 ? 31.038 8.821 -42.408 1.00 95.88 292 ALA A N 1
ATOM 2213 C CA . ALA A 1 292 ? 31.085 7.728 -43.363 1.00 95.88 292 ALA A CA 1
ATOM 2214 C C . ALA A 1 292 ? 29.729 7.029 -43.496 1.00 95.88 292 ALA A C 1
ATOM 2216 O O . ALA A 1 292 ? 28.983 6.883 -42.526 1.00 95.88 292 ALA A O 1
ATOM 2217 N N . LEU A 1 293 ? 29.445 6.571 -44.716 1.00 97.12 293 LEU A N 1
ATOM 2218 C CA . LEU A 1 293 ? 28.262 5.799 -45.082 1.00 97.12 293 LEU A CA 1
ATOM 2219 C C . LEU A 1 293 ? 28.666 4.643 -45.995 1.00 97.12 293 LEU A C 1
ATOM 2221 O O . LEU A 1 293 ? 29.477 4.836 -46.899 1.00 97.12 293 LEU A O 1
ATOM 2225 N N . ALA A 1 294 ? 28.052 3.476 -45.818 1.00 96.50 294 ALA A N 1
ATOM 2226 C CA . ALA A 1 294 ? 28.202 2.364 -46.752 1.00 96.50 294 ALA A CA 1
ATOM 2227 C C . ALA A 1 294 ? 26.931 1.509 -46.807 1.00 96.50 294 ALA A C 1
ATOM 2229 O O . ALA A 1 294 ? 26.387 1.139 -45.769 1.00 96.50 294 ALA A O 1
ATOM 2230 N N . PHE A 1 295 ? 26.474 1.167 -48.013 1.00 96.06 295 PHE A N 1
ATOM 2231 C CA . PHE A 1 295 ? 25.432 0.156 -48.205 1.00 96.06 295 PHE A CA 1
ATOM 2232 C C . PHE A 1 295 ? 26.055 -1.233 -48.317 1.00 96.06 295 PHE A C 1
ATOM 2234 O O . PHE A 1 295 ? 27.116 -1.397 -48.925 1.00 96.06 295 PHE A O 1
ATOM 2241 N N . SER A 1 296 ? 25.378 -2.231 -47.760 1.00 94.06 296 SER A N 1
ATOM 2242 C CA . SER A 1 296 ? 25.719 -3.632 -47.958 1.00 94.06 296 SER A CA 1
ATOM 2243 C C . SER A 1 296 ? 25.437 -4.070 -49.392 1.00 94.06 296 SER A C 1
ATOM 2245 O O . SER A 1 296 ? 24.561 -3.543 -50.081 1.00 94.06 296 SER A O 1
ATOM 2247 N N . VAL A 1 297 ? 26.187 -5.073 -49.846 1.00 90.25 297 VAL A N 1
ATOM 2248 C CA . VAL A 1 297 ? 26.091 -5.599 -51.218 1.00 90.25 297 VAL A CA 1
ATOM 2249 C C . VAL A 1 297 ? 24.747 -6.293 -51.478 1.00 90.25 297 VAL A C 1
ATOM 2251 O O . VAL A 1 297 ? 24.275 -6.318 -52.610 1.00 90.25 297 VAL A O 1
ATOM 2254 N N . ASP A 1 298 ? 24.101 -6.811 -50.433 1.00 90.88 298 ASP A N 1
ATOM 2255 C CA . ASP A 1 298 ? 22.756 -7.396 -50.495 1.00 90.88 298 ASP A CA 1
ATOM 2256 C C . ASP A 1 298 ? 21.620 -6.353 -50.457 1.00 90.88 298 ASP A C 1
ATOM 2258 O O . ASP A 1 298 ? 20.454 -6.724 -50.555 1.00 90.88 298 ASP A O 1
ATOM 2262 N N . ASN A 1 299 ? 21.943 -5.055 -50.368 1.00 92.94 299 ASN A N 1
ATOM 2263 C CA . ASN A 1 299 ? 21.000 -3.935 -50.282 1.00 92.94 299 ASN A CA 1
ATOM 2264 C C . ASN A 1 299 ? 20.094 -3.929 -49.037 1.00 92.94 299 ASN A C 1
ATOM 2266 O O . ASN A 1 299 ? 19.125 -3.170 -49.024 1.00 92.94 299 ASN A O 1
ATOM 2270 N N . LEU A 1 300 ? 20.394 -4.724 -48.004 1.00 92.31 300 LEU A N 1
ATOM 2271 C CA . LEU A 1 300 ? 19.573 -4.821 -46.788 1.00 92.31 300 LEU A CA 1
ATOM 2272 C C . LEU A 1 300 ? 20.014 -3.859 -45.681 1.00 92.31 300 LEU A C 1
ATOM 2274 O O . LEU A 1 300 ? 19.178 -3.362 -44.924 1.00 92.31 300 LEU A O 1
ATOM 2278 N N . THR A 1 301 ? 21.307 -3.552 -45.613 1.00 94.25 301 THR A N 1
ATOM 2279 C CA . THR A 1 301 ? 21.917 -2.832 -44.494 1.00 94.25 301 THR A CA 1
ATOM 2280 C C . THR A 1 301 ? 22.601 -1.557 -44.970 1.00 94.25 301 THR A C 1
ATOM 2282 O O . THR A 1 301 ? 23.306 -1.524 -45.976 1.00 94.25 301 THR A O 1
ATOM 2285 N N . LEU A 1 302 ? 22.415 -0.486 -44.213 1.00 96.00 302 LEU A N 1
ATOM 2286 C CA . LEU A 1 302 ? 23.166 0.756 -44.306 1.00 96.00 302 LEU A CA 1
ATOM 2287 C C . LEU A 1 302 ? 23.993 0.896 -43.029 1.00 96.00 302 LEU A C 1
ATOM 2289 O O . LEU A 1 302 ? 23.446 0.810 -41.936 1.00 96.00 302 LEU A O 1
ATOM 2293 N N . ALA A 1 303 ? 25.296 1.114 -43.158 1.00 96.62 303 ALA A N 1
ATOM 2294 C CA . ALA A 1 303 ? 26.177 1.431 -42.043 1.00 96.62 303 ALA A CA 1
ATOM 2295 C C . ALA A 1 303 ? 26.508 2.927 -42.046 1.00 96.62 303 ALA A C 1
ATOM 2297 O O . ALA A 1 303 ? 26.803 3.500 -43.099 1.00 96.62 303 ALA A O 1
ATOM 2298 N N . THR A 1 304 ? 26.480 3.541 -40.867 1.00 96.94 304 THR A N 1
ATOM 2299 C CA . THR A 1 304 ? 26.877 4.932 -40.628 1.00 96.94 304 THR A CA 1
ATOM 2300 C C . THR A 1 304 ? 27.905 4.981 -39.507 1.00 96.94 304 THR A C 1
ATOM 2302 O O . THR A 1 304 ? 27.772 4.241 -38.535 1.00 96.94 304 THR A O 1
ATOM 2305 N N . ALA A 1 305 ? 28.899 5.858 -39.607 1.00 96.12 305 ALA A N 1
ATOM 2306 C CA . ALA A 1 305 ? 29.871 6.055 -38.533 1.00 96.12 305 ALA A CA 1
ATOM 2307 C C . ALA A 1 305 ? 30.451 7.475 -38.546 1.00 96.12 305 ALA A C 1
ATOM 2309 O O . ALA A 1 305 ? 30.421 8.148 -39.587 1.00 96.12 305 ALA A O 1
ATOM 2310 N N . GLY A 1 306 ? 30.957 7.938 -37.403 1.00 94.31 306 GLY A N 1
ATOM 2311 C CA . GLY A 1 306 ? 31.402 9.319 -37.248 1.00 94.31 306 GLY A CA 1
ATOM 2312 C C . GLY A 1 306 ? 32.214 9.590 -35.986 1.00 94.31 306 GLY A C 1
ATOM 2313 O O . GLY A 1 306 ? 33.092 8.809 -35.626 1.00 94.31 306 GLY A O 1
ATOM 2314 N N . ASP A 1 307 ? 31.945 10.736 -35.362 1.00 94.94 307 ASP A N 1
ATOM 2315 C CA . ASP A 1 307 ? 32.675 11.257 -34.193 1.00 94.94 307 ASP A CA 1
ATOM 2316 C C . ASP A 1 307 ? 32.251 10.623 -32.852 1.00 94.94 307 ASP A C 1
ATOM 2318 O O . ASP A 1 307 ? 32.816 10.960 -31.817 1.00 94.94 307 ASP A O 1
ATOM 2322 N N . ASP A 1 308 ? 31.267 9.720 -32.852 1.00 92.94 308 ASP A N 1
ATOM 2323 C CA . ASP A 1 308 ? 30.858 8.931 -31.679 1.00 92.94 308 ASP A CA 1
ATOM 2324 C C . ASP A 1 308 ? 31.747 7.701 -31.428 1.00 92.94 308 ASP A C 1
ATOM 2326 O O . ASP A 1 308 ? 31.523 6.982 -30.459 1.00 92.94 308 ASP A O 1
ATOM 2330 N N . ASP A 1 309 ? 32.752 7.466 -32.278 1.00 93.62 309 ASP A N 1
ATOM 2331 C CA . ASP A 1 309 ? 33.643 6.296 -32.277 1.00 93.62 309 ASP A CA 1
ATOM 2332 C C . ASP A 1 309 ? 32.914 4.958 -32.525 1.00 93.62 309 ASP A C 1
ATOM 2334 O O . ASP A 1 309 ? 33.496 3.878 -32.381 1.00 93.62 309 ASP A O 1
ATOM 2338 N N . LEU A 1 310 ? 31.640 5.007 -32.917 1.00 94.81 310 LEU A N 1
ATOM 2339 C CA . LEU A 1 310 ? 30.783 3.844 -33.097 1.00 94.81 310 LEU A CA 1
ATOM 2340 C C . LEU A 1 310 ? 30.427 3.638 -34.566 1.00 94.81 310 LEU A C 1
ATOM 2342 O O . LEU A 1 310 ? 30.590 4.500 -35.430 1.00 94.81 310 LEU A O 1
ATOM 2346 N N . ILE A 1 311 ? 29.936 2.436 -34.855 1.00 95.44 311 ILE A N 1
ATOM 2347 C CA . ILE A 1 311 ? 29.330 2.116 -36.143 1.00 95.44 311 ILE A CA 1
ATOM 2348 C C . ILE A 1 311 ? 27.891 1.712 -35.876 1.00 95.44 311 ILE A C 1
ATOM 2350 O O . ILE A 1 311 ? 27.640 0.737 -35.170 1.00 95.44 311 ILE A O 1
ATOM 2354 N N . HIS A 1 312 ? 26.957 2.431 -36.480 1.00 95.50 312 HIS A N 1
ATOM 2355 C CA . HIS A 1 312 ? 25.534 2.140 -36.403 1.00 95.50 312 HIS A CA 1
ATOM 2356 C C . HIS A 1 312 ? 25.063 1.492 -37.698 1.00 95.50 312 HIS A C 1
ATOM 2358 O O . HIS A 1 312 ? 25.442 1.908 -38.795 1.00 95.50 312 HIS A O 1
ATOM 2364 N N . THR A 1 313 ? 24.219 0.476 -37.573 1.00 95.56 313 THR A N 1
ATOM 2365 C CA . THR A 1 313 ? 23.623 -0.224 -38.711 1.00 95.56 313 THR A CA 1
ATOM 2366 C C . THR A 1 313 ? 22.118 -0.008 -38.753 1.00 95.56 313 THR A C 1
ATOM 2368 O O . THR A 1 313 ? 21.442 0.056 -37.725 1.00 95.56 313 THR A O 1
ATOM 2371 N N . TRP A 1 314 ? 21.595 0.115 -39.967 1.00 96.50 314 TRP A N 1
ATOM 2372 C CA . TRP A 1 314 ? 20.218 0.493 -40.251 1.00 96.50 314 TRP A CA 1
ATOM 2373 C C . TRP A 1 314 ? 19.678 -0.339 -41.407 1.00 96.50 314 TRP A C 1
ATOM 2375 O O . TRP A 1 314 ? 20.431 -0.792 -42.268 1.00 96.50 314 TRP A O 1
ATOM 2385 N N . SER A 1 315 ? 18.364 -0.480 -41.482 1.00 96.25 315 SER A N 1
ATOM 2386 C CA . SER A 1 315 ? 17.676 -1.008 -42.651 1.00 96.25 315 SER A CA 1
ATOM 2387 C C . SER A 1 315 ? 17.847 -0.058 -43.821 1.00 96.25 315 SER A C 1
ATOM 2389 O O . SER A 1 315 ? 17.462 1.112 -43.762 1.00 96.25 315 SER A O 1
ATOM 2391 N N . ALA A 1 316 ? 18.384 -0.577 -44.917 1.00 95.31 316 ALA A N 1
ATOM 2392 C CA . ALA A 1 316 ? 18.529 0.173 -46.152 1.00 95.31 316 ALA A CA 1
ATOM 2393 C C . ALA A 1 316 ? 17.179 0.476 -46.828 1.00 95.31 316 ALA A C 1
ATOM 2395 O O . ALA A 1 316 ? 17.139 1.308 -47.735 1.00 95.31 316 ALA A O 1
ATOM 2396 N N . ASP A 1 317 ? 16.088 -0.184 -46.422 1.00 94.94 317 ASP A N 1
ATOM 2397 C CA . ASP A 1 317 ? 14.751 0.027 -46.986 1.00 94.94 317 ASP A CA 1
ATOM 2398 C C . ASP A 1 317 ? 13.965 1.127 -46.272 1.00 94.94 317 ASP A C 1
ATOM 2400 O O . ASP A 1 317 ? 13.370 1.979 -46.938 1.00 94.94 317 ASP A O 1
ATOM 2404 N N . ASN A 1 318 ? 13.945 1.098 -44.936 1.00 95.06 318 ASN A N 1
ATOM 2405 C CA . ASN A 1 318 ? 13.078 1.952 -44.115 1.00 95.06 318 ASN A CA 1
ATOM 2406 C C . ASN A 1 318 ? 13.815 2.740 -43.020 1.00 95.06 318 ASN A C 1
ATOM 2408 O O . ASN A 1 318 ? 13.178 3.525 -42.324 1.00 95.06 318 ASN A O 1
ATOM 2412 N N . GLY A 1 319 ? 15.128 2.551 -42.857 1.00 94.75 319 GLY A N 1
ATOM 2413 C CA . GLY A 1 319 ? 15.929 3.257 -41.858 1.00 94.75 319 GLY A CA 1
ATOM 2414 C C . GLY A 1 319 ? 15.744 2.792 -40.411 1.00 94.75 319 GLY A C 1
ATOM 2415 O O . GLY A 1 319 ? 16.179 3.492 -39.503 1.00 94.75 319 GLY A O 1
ATOM 2416 N N . ALA A 1 320 ? 15.117 1.638 -40.162 1.00 94.56 320 ALA A N 1
ATOM 2417 C CA . ALA A 1 320 ? 15.056 1.058 -38.820 1.00 94.56 320 ALA A CA 1
ATOM 2418 C C . ALA A 1 320 ? 16.466 0.707 -38.311 1.00 94.56 320 ALA A C 1
ATOM 2420 O O . ALA A 1 320 ? 17.240 0.097 -39.042 1.00 94.56 320 ALA A O 1
ATOM 2421 N N . ALA A 1 321 ? 16.807 1.080 -37.077 1.00 94.38 321 ALA A N 1
ATOM 2422 C CA . ALA A 1 321 ? 18.114 0.777 -36.493 1.00 94.38 321 ALA A CA 1
ATOM 2423 C C . ALA A 1 321 ? 18.227 -0.707 -36.101 1.00 94.38 321 ALA A C 1
ATOM 2425 O O . ALA A 1 321 ? 17.263 -1.289 -35.604 1.00 94.38 321 ALA A O 1
ATOM 2426 N N . PHE A 1 322 ? 19.408 -1.302 -36.280 1.00 89.19 322 PHE A N 1
ATOM 2427 C CA . PHE A 1 322 ? 19.687 -2.698 -35.940 1.00 89.19 322 PHE A CA 1
ATOM 2428 C C . PHE A 1 322 ? 20.699 -2.808 -34.804 1.00 89.19 322 PHE A C 1
ATOM 2430 O O . PHE A 1 322 ? 20.307 -2.971 -33.654 1.00 89.19 322 PHE A O 1
ATOM 2437 N N . GLU A 1 323 ? 21.983 -2.708 -35.128 1.00 90.06 323 GLU A N 1
ATOM 2438 C CA . GLU A 1 323 ? 23.099 -2.979 -34.229 1.00 90.06 323 GLU A CA 1
ATOM 2439 C C . GLU A 1 323 ? 24.071 -1.808 -34.168 1.00 90.06 323 GLU A C 1
ATOM 2441 O O . GLU A 1 323 ? 24.230 -1.056 -35.138 1.00 90.06 323 GLU A O 1
ATOM 2446 N N . THR A 1 324 ? 24.769 -1.721 -33.037 1.00 92.56 324 THR A N 1
ATOM 2447 C CA . THR A 1 324 ? 25.841 -0.752 -32.803 1.00 92.56 324 THR A CA 1
ATOM 2448 C C . THR A 1 324 ? 27.132 -1.496 -32.491 1.00 92.56 324 THR A C 1
ATOM 2450 O O . THR A 1 324 ? 27.259 -2.141 -31.449 1.00 92.56 324 THR A O 1
ATOM 2453 N N . CYS A 1 325 ? 28.114 -1.398 -33.382 1.00 91.19 325 CYS A N 1
ATOM 2454 C CA . CYS A 1 325 ? 29.406 -2.050 -33.221 1.00 91.19 325 CYS A CA 1
ATOM 2455 C C . CYS A 1 325 ? 30.350 -1.164 -32.396 1.00 91.19 325 CYS A C 1
ATOM 2457 O O . CYS A 1 325 ? 30.578 -0.001 -32.734 1.00 91.19 325 CYS A O 1
ATOM 2459 N N . ARG A 1 326 ? 30.911 -1.722 -31.314 1.00 91.25 326 ARG A N 1
ATOM 2460 C CA . ARG A 1 326 ? 31.738 -0.998 -30.336 1.00 91.25 326 ARG A CA 1
ATOM 2461 C C . ARG A 1 326 ? 33.146 -1.583 -30.290 1.00 91.25 326 ARG A C 1
ATOM 2463 O O . ARG A 1 326 ? 33.306 -2.732 -29.883 1.00 91.25 326 ARG A O 1
ATOM 2470 N N . HIS A 1 327 ? 34.155 -0.808 -30.689 1.00 91.81 327 HIS A N 1
ATOM 2471 C CA . HIS A 1 327 ? 35.566 -1.154 -30.443 1.00 91.81 327 HIS A CA 1
ATOM 2472 C C . HIS A 1 327 ? 36.539 -0.007 -30.741 1.00 91.81 327 HIS A C 1
ATOM 2474 O O . HIS A 1 327 ? 37.574 0.097 -30.080 1.00 91.81 327 HIS A O 1
ATOM 2480 N N . HIS A 1 328 ? 36.230 0.828 -31.736 1.00 93.69 328 HIS A N 1
ATOM 2481 C CA . HIS A 1 328 ? 37.065 1.974 -32.080 1.00 93.69 328 HIS A CA 1
ATOM 2482 C C . HIS A 1 328 ? 37.209 2.942 -30.900 1.00 93.69 328 HIS A C 1
ATOM 2484 O O . HIS A 1 328 ? 36.333 3.043 -30.043 1.00 93.69 328 HIS A O 1
ATOM 2490 N N . LYS A 1 329 ? 38.365 3.609 -30.838 1.00 93.44 329 LYS A N 1
ATOM 2491 C CA . LYS A 1 329 ? 38.722 4.575 -29.777 1.00 93.44 329 LYS A CA 1
ATOM 2492 C C . LYS A 1 329 ? 38.971 5.980 -30.329 1.00 93.44 329 LYS A C 1
ATOM 2494 O O . LYS A 1 329 ? 39.790 6.728 -29.797 1.00 93.44 329 LYS A O 1
ATOM 2499 N N . GLY A 1 330 ? 38.367 6.270 -31.470 1.00 94.12 330 GLY A N 1
ATOM 2500 C CA . GLY A 1 330 ? 38.464 7.543 -32.159 1.00 94.12 330 GLY A CA 1
ATOM 2501 C C . GLY A 1 330 ? 37.565 7.548 -33.387 1.00 94.12 330 GLY A C 1
ATOM 2502 O O . GLY A 1 330 ? 37.161 6.485 -33.866 1.00 94.12 330 GLY A O 1
ATOM 2503 N N . ALA A 1 331 ? 37.301 8.751 -33.899 1.00 95.50 331 ALA A N 1
ATOM 2504 C CA . ALA A 1 331 ? 36.307 8.976 -34.936 1.00 95.50 331 ALA A CA 1
ATOM 2505 C C . ALA A 1 331 ? 36.497 8.041 -36.135 1.00 95.50 331 ALA A C 1
ATOM 2507 O O . ALA A 1 331 ? 37.597 7.926 -36.691 1.00 95.50 331 ALA A O 1
ATOM 2508 N N . VAL A 1 332 ? 35.417 7.393 -36.558 1.00 96.94 332 VAL A N 1
ATOM 2509 C CA . VAL A 1 332 ? 35.420 6.504 -37.717 1.00 96.94 332 VAL A CA 1
ATOM 2510 C C . VAL A 1 332 ? 35.269 7.356 -38.971 1.00 96.94 332 VAL A C 1
ATOM 2512 O O . VAL A 1 332 ? 34.277 8.055 -39.166 1.00 96.94 332 VAL A O 1
ATOM 2515 N N . LEU A 1 333 ? 36.283 7.314 -39.832 1.00 95.56 333 LEU A N 1
ATOM 2516 C CA . LEU A 1 333 ? 36.401 8.208 -40.985 1.00 95.56 333 LEU A CA 1
ATOM 2517 C C . LEU A 1 333 ? 35.997 7.535 -42.298 1.00 95.56 333 LEU A C 1
ATOM 2519 O O . LEU A 1 333 ? 35.692 8.224 -43.268 1.00 95.56 333 LEU A O 1
ATOM 2523 N N . ALA A 1 334 ? 36.012 6.202 -42.347 1.00 95.00 334 ALA A N 1
ATOM 2524 C CA . ALA A 1 334 ? 35.708 5.440 -43.550 1.00 95.00 334 ALA A CA 1
ATOM 2525 C C . ALA A 1 334 ? 34.992 4.126 -43.224 1.00 95.00 334 ALA A C 1
ATOM 2527 O O . ALA A 1 334 ? 35.334 3.442 -42.258 1.00 95.00 334 ALA A O 1
ATOM 2528 N N . LEU A 1 335 ? 34.040 3.760 -44.085 1.00 96.69 335 LEU A N 1
ATOM 2529 C CA . LEU A 1 335 ? 33.317 2.492 -44.070 1.00 96.69 335 LEU A CA 1
ATOM 2530 C C . LEU A 1 335 ? 33.284 1.905 -45.483 1.00 96.69 335 LEU A C 1
ATOM 2532 O O . LEU A 1 335 ? 33.101 2.641 -46.453 1.00 96.69 335 LEU A O 1
ATOM 2536 N N . ALA A 1 336 ? 33.412 0.586 -45.601 1.00 95.00 336 ALA A N 1
ATOM 2537 C CA . ALA A 1 336 ? 33.232 -0.128 -46.862 1.00 95.00 336 ALA A CA 1
ATOM 2538 C C . ALA A 1 336 ? 32.708 -1.547 -46.622 1.00 95.00 336 ALA A C 1
ATOM 2540 O O . ALA A 1 336 ? 33.235 -2.275 -45.784 1.00 95.00 336 ALA A O 1
ATOM 2541 N N . PHE A 1 337 ? 31.702 -1.970 -47.386 1.00 93.06 337 PHE A N 1
ATOM 2542 C CA . PHE A 1 337 ? 31.261 -3.363 -47.397 1.00 93.06 337 PHE A CA 1
ATOM 2543 C C . PHE A 1 337 ? 32.065 -4.177 -48.412 1.00 93.06 337 PHE A C 1
ATOM 2545 O O . PHE A 1 337 ? 32.167 -3.812 -49.583 1.00 93.06 337 PHE A O 1
ATOM 2552 N N . ALA A 1 338 ? 32.609 -5.307 -47.970 1.00 87.81 338 ALA A N 1
ATOM 2553 C CA . ALA A 1 338 ? 33.210 -6.300 -48.848 1.00 87.81 338 ALA A CA 1
ATOM 2554 C C . ALA A 1 338 ? 32.127 -7.159 -49.524 1.00 87.81 338 ALA A C 1
ATOM 2556 O O . ALA A 1 338 ? 31.048 -7.376 -48.970 1.00 87.81 338 ALA A O 1
ATOM 2557 N N . SER A 1 339 ? 32.442 -7.741 -50.685 1.00 82.12 339 SER A N 1
ATOM 2558 C CA . SER A 1 339 ? 31.539 -8.643 -51.424 1.00 82.12 339 SER A CA 1
ATOM 2559 C C . SER A 1 339 ? 31.100 -9.877 -50.626 1.00 82.12 339 SER A C 1
ATOM 2561 O O . SER A 1 339 ? 30.017 -10.404 -50.860 1.00 82.12 339 SER A O 1
ATOM 2563 N N . GLY A 1 340 ? 31.900 -10.314 -49.647 1.00 77.81 340 GLY A N 1
ATOM 2564 C CA . GLY A 1 340 ? 31.549 -11.399 -48.723 1.00 77.81 340 GLY A CA 1
ATOM 2565 C C . GLY A 1 340 ? 30.499 -11.034 -47.660 1.00 77.81 340 GLY A C 1
ATOM 2566 O O . GLY A 1 340 ? 30.010 -11.924 -46.960 1.00 77.81 340 GLY A O 1
ATOM 2567 N N . GLY A 1 341 ? 30.134 -9.752 -47.539 1.00 81.50 341 GLY A N 1
ATOM 2568 C CA . GLY A 1 341 ? 29.182 -9.228 -46.550 1.00 81.50 341 GLY A CA 1
ATOM 2569 C C . GLY A 1 341 ? 29.817 -8.679 -45.268 1.00 81.50 341 GLY A C 1
ATOM 2570 O O . GLY A 1 341 ? 29.096 -8.190 -44.404 1.00 81.50 341 GLY A O 1
ATOM 2571 N N . ASN A 1 342 ? 31.147 -8.724 -45.146 1.00 89.38 342 ASN A N 1
ATOM 2572 C CA . ASN A 1 342 ? 31.861 -8.124 -44.017 1.00 89.38 342 ASN A CA 1
ATOM 2573 C C . ASN A 1 342 ? 31.930 -6.602 -44.172 1.00 89.38 342 ASN A C 1
ATOM 2575 O O . ASN A 1 342 ? 32.157 -6.101 -45.277 1.00 89.38 342 ASN A O 1
ATOM 2579 N N . LEU A 1 343 ? 31.800 -5.879 -43.064 1.00 93.38 343 LEU A N 1
ATOM 2580 C CA . LEU A 1 343 ? 32.011 -4.436 -43.016 1.00 93.38 343 LEU A CA 1
ATOM 2581 C C . LEU A 1 343 ? 33.460 -4.147 -42.616 1.00 93.38 343 LEU A C 1
ATOM 2583 O O . LEU A 1 343 ? 33.978 -4.746 -41.681 1.00 93.38 343 LEU A O 1
ATOM 2587 N N . VAL A 1 344 ? 34.118 -3.225 -43.310 1.00 94.81 344 VAL A N 1
ATOM 2588 C CA . VAL A 1 344 ? 35.459 -2.737 -42.978 1.00 94.81 344 VAL A CA 1
ATOM 2589 C C . VAL A 1 344 ? 35.353 -1.284 -42.544 1.00 94.81 344 VAL A C 1
ATOM 2591 O O . VAL A 1 344 ? 34.709 -0.483 -43.224 1.00 94.81 344 VAL A O 1
ATOM 2594 N N . SER A 1 345 ? 35.991 -0.940 -41.431 1.00 96.31 345 SER A N 1
ATOM 2595 C CA . SER A 1 345 ? 36.035 0.419 -40.893 1.00 96.31 345 SER A CA 1
ATOM 2596 C C . SER A 1 345 ? 37.467 0.894 -40.695 1.00 96.31 345 SER A C 1
ATOM 2598 O O . SER A 1 345 ? 38.343 0.116 -40.319 1.00 96.31 345 SER A O 1
ATOM 2600 N N . GLY A 1 346 ? 37.703 2.182 -40.943 1.00 95.44 346 GLY A N 1
ATOM 2601 C CA . GLY A 1 346 ? 38.968 2.857 -40.658 1.00 95.44 346 GLY A CA 1
ATOM 2602 C C . GLY A 1 346 ? 38.733 4.096 -39.802 1.00 95.44 346 GLY A C 1
ATOM 2603 O O . GLY A 1 346 ? 37.858 4.906 -40.119 1.00 95.44 346 GLY A O 1
ATOM 2604 N N . ALA A 1 347 ? 39.510 4.245 -38.730 1.00 96.50 347 ALA A N 1
ATOM 2605 C CA . ALA A 1 347 ? 39.285 5.275 -37.722 1.00 96.50 347 ALA A CA 1
ATOM 2606 C C . ALA A 1 347 ? 40.549 6.063 -37.347 1.00 96.50 347 ALA A C 1
ATOM 2608 O O . ALA A 1 347 ? 41.683 5.695 -37.669 1.00 96.50 347 ALA A O 1
ATOM 2609 N N . ALA A 1 348 ? 40.340 7.178 -36.645 1.00 96.25 348 ALA A N 1
ATOM 2610 C CA . ALA A 1 348 ? 41.391 8.067 -36.155 1.00 96.25 348 ALA A CA 1
ATOM 2611 C C . ALA A 1 348 ? 42.284 7.422 -35.075 1.00 96.25 348 ALA A C 1
ATOM 2613 O O . ALA A 1 348 ? 43.392 7.897 -34.823 1.00 96.25 348 ALA A O 1
ATOM 2614 N N . ASP A 1 349 ? 41.850 6.302 -34.484 1.00 95.00 349 ASP A N 1
ATOM 2615 C CA . ASP A 1 349 ? 42.651 5.475 -33.570 1.00 95.00 349 ASP A CA 1
ATOM 2616 C C . ASP A 1 349 ? 43.816 4.735 -34.264 1.00 95.00 349 ASP A C 1
ATOM 2618 O O . ASP A 1 349 ? 44.632 4.091 -33.596 1.00 95.00 349 ASP A O 1
ATOM 2622 N N . ARG A 1 350 ? 43.948 4.905 -35.590 1.00 94.69 350 ARG A N 1
ATOM 2623 C CA . ARG A 1 350 ? 44.944 4.276 -36.472 1.00 94.69 350 ARG A CA 1
ATOM 2624 C C . ARG A 1 350 ? 44.714 2.775 -36.662 1.00 94.69 350 ARG A C 1
ATOM 2626 O O . ARG A 1 350 ? 45.631 2.077 -37.096 1.00 94.69 350 ARG A O 1
ATOM 2633 N N . ALA A 1 351 ? 43.514 2.281 -36.361 1.00 93.69 351 ALA A N 1
ATOM 2634 C CA . ALA A 1 351 ? 43.118 0.904 -36.600 1.00 93.69 351 ALA A CA 1
ATOM 2635 C C . ALA A 1 351 ? 42.172 0.785 -37.803 1.00 93.69 351 ALA A C 1
ATOM 2637 O O . ALA A 1 351 ? 41.345 1.656 -38.087 1.00 93.69 351 ALA A O 1
ATOM 2638 N N . VAL A 1 352 ? 42.292 -0.351 -38.490 1.00 95.12 352 VAL A N 1
ATOM 2639 C CA . VAL A 1 352 ? 41.314 -0.832 -39.466 1.00 95.12 352 VAL A CA 1
ATOM 2640 C C . VAL A 1 352 ? 40.711 -2.107 -38.901 1.00 95.12 352 VAL A C 1
ATOM 2642 O O . VAL A 1 352 ? 41.451 -3.012 -38.513 1.00 95.12 352 VAL A O 1
ATOM 2645 N N . MET A 1 353 ? 39.386 -2.174 -38.828 1.00 92.81 353 MET A N 1
ATOM 2646 C CA . MET A 1 353 ? 38.669 -3.313 -38.257 1.00 92.81 353 MET A CA 1
ATOM 2647 C C . MET A 1 353 ? 37.753 -3.943 -39.296 1.00 92.81 353 MET A C 1
ATOM 2649 O O . MET A 1 353 ? 37.230 -3.267 -40.182 1.00 92.81 353 MET A O 1
ATOM 2653 N N . VAL A 1 354 ? 37.581 -5.259 -39.187 1.00 93.44 354 VAL A N 1
ATOM 2654 C CA . VAL A 1 354 ? 36.664 -6.040 -40.017 1.00 93.44 354 VAL A CA 1
ATOM 2655 C C . VAL A 1 354 ? 35.586 -6.610 -39.111 1.00 93.44 354 VAL A C 1
ATOM 2657 O O . VAL A 1 354 ? 35.889 -7.265 -38.117 1.00 93.44 354 VAL A O 1
ATOM 2660 N N . TRP A 1 355 ? 34.335 -6.376 -39.478 1.00 91.44 355 TRP A N 1
ATOM 2661 C CA . TRP A 1 355 ? 33.154 -6.763 -38.726 1.00 91.44 355 TRP A CA 1
ATOM 2662 C C . TRP A 1 355 ? 32.377 -7.807 -39.513 1.00 91.44 355 TRP A C 1
ATOM 2664 O O . TRP A 1 355 ? 32.024 -7.593 -40.678 1.00 91.44 355 TRP A O 1
ATOM 2674 N N . ASN A 1 356 ? 32.091 -8.930 -38.862 1.00 87.56 356 ASN A N 1
ATOM 2675 C CA . ASN A 1 356 ? 31.119 -9.885 -39.362 1.00 87.56 356 ASN A CA 1
ATOM 2676 C C . ASN A 1 356 ? 29.737 -9.475 -38.840 1.00 87.56 356 ASN A C 1
ATOM 2678 O O . ASN A 1 356 ? 29.481 -9.551 -37.643 1.00 87.56 356 ASN A O 1
ATOM 2682 N N . LEU A 1 357 ? 28.873 -9.002 -39.738 1.00 81.12 357 LEU A N 1
ATOM 2683 C CA . LEU A 1 357 ? 27.500 -8.607 -39.406 1.00 81.12 357 LEU A CA 1
ATOM 2684 C C . LEU A 1 357 ? 26.496 -9.752 -39.607 1.00 81.12 357 LEU A C 1
ATOM 2686 O O . LEU A 1 357 ? 25.306 -9.578 -39.352 1.00 81.12 357 LEU A O 1
ATOM 2690 N N . LYS A 1 358 ? 26.948 -10.917 -40.089 1.00 75.31 358 LYS A N 1
ATOM 2691 C CA . LYS A 1 358 ? 26.095 -12.099 -40.203 1.00 75.31 358 LYS A CA 1
ATOM 2692 C C . LYS A 1 358 ? 26.026 -12.784 -38.839 1.00 75.31 358 LYS A C 1
ATOM 2694 O O . LYS A 1 358 ? 27.072 -12.957 -38.215 1.00 75.31 358 LYS A O 1
ATOM 2699 N N . PRO A 1 359 ? 24.839 -13.212 -38.385 1.00 64.69 359 PRO A N 1
ATOM 2700 C CA . PRO A 1 359 ? 24.751 -14.012 -37.176 1.00 64.69 359 PRO A CA 1
ATOM 2701 C C . PRO A 1 359 ? 25.481 -15.340 -37.397 1.00 64.69 359 PRO A C 1
ATOM 2703 O O . PRO A 1 359 ? 25.304 -15.976 -38.442 1.00 64.69 359 PRO A O 1
ATOM 2706 N N . ASP A 1 360 ? 26.262 -15.774 -36.412 1.00 59.03 360 ASP A N 1
ATOM 2707 C CA . ASP A 1 360 ? 26.822 -17.123 -36.384 1.00 59.03 360 ASP A CA 1
ATOM 2708 C C . ASP A 1 360 ? 25.687 -18.109 -36.064 1.00 59.03 360 ASP A C 1
ATOM 2710 O O . ASP A 1 360 ? 25.467 -18.506 -34.919 1.00 59.03 360 ASP A O 1
ATOM 2714 N N . TRP A 1 361 ? 24.905 -18.481 -37.080 1.00 56.78 361 TRP A N 1
ATOM 2715 C CA . TRP A 1 361 ? 23.921 -19.555 -36.961 1.00 56.78 361 TRP A CA 1
ATOM 2716 C C . TRP A 1 361 ? 24.659 -20.893 -36.878 1.00 56.78 361 TRP A C 1
ATOM 2718 O O . TRP A 1 361 ? 24.852 -21.576 -37.884 1.00 56.78 361 TRP A O 1
ATOM 2728 N N . ASN A 1 362 ? 25.078 -21.278 -35.674 1.00 56.94 362 ASN A N 1
ATOM 2729 C CA . ASN A 1 362 ? 25.540 -22.636 -35.421 1.00 56.94 362 ASN A CA 1
ATOM 2730 C C . ASN A 1 362 ? 24.325 -23.549 -35.257 1.00 56.94 362 ASN A C 1
ATOM 2732 O O . ASN A 1 362 ? 23.546 -23.431 -34.311 1.00 56.94 362 ASN A O 1
ATOM 2736 N N . LEU A 1 363 ? 24.157 -24.463 -36.209 1.00 63.38 363 LEU A N 1
ATOM 2737 C CA . LEU A 1 363 ? 23.178 -25.537 -36.135 1.00 63.38 363 LEU A CA 1
ATOM 2738 C C . LEU A 1 363 ? 23.609 -26.516 -35.035 1.00 63.38 363 LEU A C 1
ATOM 2740 O O . LEU A 1 363 ? 24.413 -27.409 -35.281 1.00 63.38 363 LEU A O 1
ATOM 2744 N N . ASP A 1 364 ? 23.092 -26.316 -33.823 1.00 63.75 364 ASP A N 1
ATOM 2745 C CA . ASP A 1 364 ? 23.504 -27.073 -32.631 1.00 63.75 364 ASP A CA 1
ATOM 2746 C C . ASP A 1 364 ? 23.161 -28.572 -32.745 1.00 63.75 364 ASP A C 1
ATOM 2748 O O . ASP A 1 364 ? 23.924 -29.435 -32.320 1.00 63.75 364 ASP A O 1
ATOM 2752 N N . ARG A 1 365 ? 22.053 -28.910 -33.423 1.00 51.88 365 ARG A N 1
ATOM 2753 C CA . ARG A 1 365 ? 21.816 -30.240 -34.010 1.00 51.88 365 ARG A CA 1
ATOM 2754 C C . ARG A 1 365 ? 20.670 -30.221 -35.021 1.00 51.88 365 ARG A C 1
ATOM 2756 O O . ARG A 1 365 ? 19.745 -29.421 -34.903 1.00 51.88 365 ARG A O 1
ATOM 2763 N N . VAL A 1 366 ? 20.683 -31.178 -35.947 1.00 66.44 366 VAL A N 1
ATOM 2764 C CA . VAL A 1 366 ? 19.495 -31.596 -36.710 1.00 66.44 366 VAL A CA 1
ATOM 2765 C C . VAL A 1 366 ? 18.846 -32.752 -35.947 1.00 66.44 366 VAL A C 1
ATOM 2767 O O . VAL A 1 366 ? 19.560 -33.664 -35.531 1.00 66.44 366 VAL A O 1
ATOM 2770 N N . ILE A 1 367 ? 17.533 -32.677 -35.696 1.00 64.19 367 ILE A N 1
ATOM 2771 C CA . ILE A 1 367 ? 16.745 -33.768 -35.085 1.00 64.19 367 ILE A CA 1
ATOM 2772 C C . ILE A 1 367 ? 16.329 -34.761 -36.161 1.00 64.19 367 ILE A C 1
ATOM 2774 O O . ILE A 1 367 ? 15.891 -34.286 -37.234 1.00 64.19 367 ILE A O 1
#

Radius of gyration: 61.45 Å; chains: 1; bounding box: 105×55×184 Å